Protein AF-A0A8S0XU95-F1 (afdb_monomer)

Radius of gyration: 22.47 Å; Cα contacts (8 Å, |Δi|>4): 455; chains: 1; bounding box: 70×53×58 Å

pLDDT: mean 74.72, std 24.53, range [25.11, 97.56]

Solvent-accessible surface area (backbone atoms only — not comparable to full-atom values): 17889 Å² total; per-residue (Å²): 136,76,52,70,38,73,55,69,89,70,70,73,72,83,81,88,86,72,87,84,59,80,45,77,46,71,63,88,91,45,60,44,82,44,82,65,96,74,92,82,80,85,79,83,66,85,78,89,74,86,80,79,75,79,93,76,73,81,85,72,56,47,78,82,60,43,29,38,38,42,10,55,29,69,21,23,52,50,52,40,50,49,38,38,37,20,63,72,40,73,74,37,93,89,36,52,43,60,33,36,37,27,45,37,22,34,49,12,40,35,42,10,28,66,48,41,49,76,30,20,40,37,48,67,51,67,31,38,56,41,83,91,23,65,43,50,51,50,42,39,51,49,51,53,43,33,28,45,38,92,79,50,61,80,93,63,60,76,60,47,69,75,70,42,50,27,64,91,70,33,53,71,69,57,52,55,47,39,61,75,53,39,62,69,44,51,22,74,90,17,68,55,24,54,30,25,43,66,46,20,48,54,37,42,76,68,51,39,54,64,85,53,96,71,37,47,80,45,56,45,70,51,7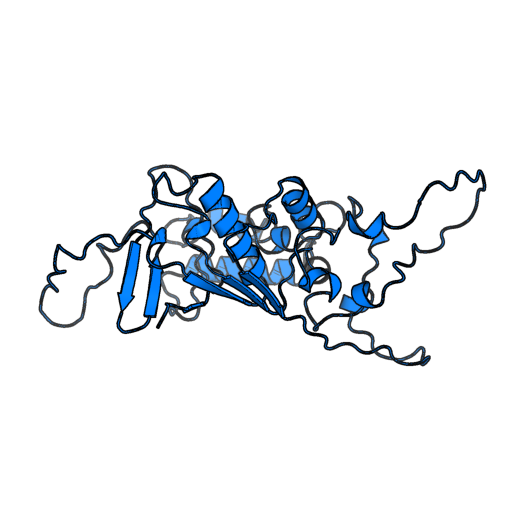2,69,58,76,90,75,84,91,56,98,83,66,87,69,58,74,72,46,68,66,68,66,84,65,34,46,74,67,46,76,79,75,64,79,77,68,89,83,74,89,70,99,66,89,82,78,94,70,76,84,72,73,82,52,67,42,72,42,31,17,48,87,62,32,33,39,58,16,19,63,50,51,53,84,88,128

Organism: Cyclocybe aegerita (NCBI:txid1973307)

Structure (mmCIF, N/CA/C/O backbone):
data_AF-A0A8S0XU95-F1
#
_entry.id   AF-A0A8S0XU95-F1
#
loop_
_atom_site.group_PDB
_atom_site.id
_atom_site.type_symbol
_atom_site.label_atom_id
_atom_site.label_alt_id
_atom_site.label_comp_id
_atom_site.label_asym_id
_atom_site.label_entity_id
_atom_site.label_seq_id
_atom_site.pdbx_PDB_ins_code
_atom_site.Cartn_x
_atom_site.Cartn_y
_atom_site.Cartn_z
_atom_site.occupancy
_atom_site.B_iso_or_equiv
_atom_site.auth_seq_id
_atom_site.auth_comp_id
_atom_site.auth_asym_id
_atom_site.auth_atom_id
_atom_site.pdbx_PDB_model_num
ATOM 1 N N . MET A 1 1 ? -30.086 -10.739 4.038 1.00 45.00 1 MET A N 1
ATOM 2 C CA . MET A 1 1 ? -29.255 -9.800 3.254 1.00 45.00 1 MET A CA 1
ATOM 3 C C . MET A 1 1 ? -28.123 -9.350 4.169 1.00 45.00 1 MET A C 1
ATOM 5 O O . MET A 1 1 ? -28.398 -8.687 5.165 1.00 45.00 1 MET A O 1
ATOM 9 N N . HIS A 1 2 ? -26.903 -9.843 3.946 1.00 45.50 2 HIS A N 1
ATOM 10 C CA . HIS A 1 2 ? -25.747 -9.503 4.785 1.00 45.50 2 HIS A CA 1
ATOM 11 C C . HIS A 1 2 ? -25.185 -8.130 4.391 1.00 45.50 2 HIS A C 1
ATOM 13 O O . HIS A 1 2 ? -25.315 -7.750 3.225 1.00 45.50 2 HIS A O 1
ATOM 19 N N . PRO A 1 3 ? -24.610 -7.358 5.331 1.00 63.97 3 PRO A N 1
ATOM 20 C CA . PRO A 1 3 ? -24.021 -6.067 5.002 1.00 63.97 3 PRO A CA 1
ATOM 21 C C . PRO A 1 3 ? -22.766 -6.271 4.147 1.00 63.97 3 PRO A C 1
ATOM 23 O O . PRO A 1 3 ? -21.911 -7.086 4.491 1.00 63.97 3 PRO A O 1
ATOM 26 N N . ILE A 1 4 ? -22.655 -5.512 3.057 1.00 52.72 4 ILE A N 1
ATOM 27 C CA . ILE A 1 4 ? -21.418 -5.389 2.279 1.00 52.72 4 ILE A CA 1
ATOM 28 C C . ILE A 1 4 ? -20.754 -4.086 2.704 1.00 52.72 4 ILE A C 1
ATOM 30 O O . ILE A 1 4 ? -21.378 -3.024 2.623 1.00 52.72 4 ILE A O 1
ATOM 34 N N . ILE A 1 5 ? -19.504 -4.173 3.151 1.00 66.12 5 ILE A N 1
ATOM 35 C CA . ILE A 1 5 ? -18.692 -3.006 3.484 1.00 66.12 5 ILE A CA 1
ATOM 36 C C . ILE A 1 5 ? -17.664 -2.810 2.375 1.00 66.12 5 ILE A C 1
ATOM 38 O O . ILE A 1 5 ? -16.835 -3.677 2.101 1.00 66.12 5 ILE A O 1
ATOM 42 N N . VAL A 1 6 ? -17.736 -1.645 1.737 1.00 50.84 6 VAL A N 1
ATOM 43 C CA . VAL A 1 6 ? -16.712 -1.166 0.810 1.00 50.84 6 VAL A CA 1
ATOM 44 C C . VAL A 1 6 ? -15.840 -0.206 1.599 1.00 50.84 6 VAL A C 1
ATOM 46 O O . VAL A 1 6 ? -16.309 0.859 2.001 1.00 50.84 6 VAL A O 1
ATOM 49 N N . LEU A 1 7 ? -14.596 -0.600 1.861 1.00 48.41 7 LEU A N 1
ATOM 50 C CA . LEU A 1 7 ? -13.637 0.297 2.493 1.00 48.41 7 LEU A CA 1
ATOM 51 C C . LEU A 1 7 ? -13.007 1.175 1.413 1.00 48.41 7 LEU A C 1
ATOM 53 O O . LEU A 1 7 ? -12.390 0.681 0.470 1.00 48.41 7 LEU A O 1
ATOM 57 N N . GLN A 1 8 ? -13.174 2.485 1.563 1.00 36.66 8 GLN A N 1
ATOM 58 C CA . GLN A 1 8 ? -12.268 3.458 0.968 1.00 36.66 8 GLN A CA 1
ATOM 59 C C . GLN A 1 8 ? -11.128 3.695 1.966 1.00 36.66 8 GLN A C 1
ATOM 61 O O . GLN A 1 8 ? -11.378 3.629 3.172 1.00 36.66 8 GLN A O 1
ATOM 66 N N . PRO A 1 9 ? -9.888 3.926 1.507 1.00 33.34 9 PRO A N 1
ATOM 67 C CA . PRO A 1 9 ? -8.773 4.183 2.407 1.00 33.34 9 PRO A CA 1
ATOM 68 C C . PRO A 1 9 ? -9.076 5.421 3.255 1.00 33.34 9 PRO A C 1
ATOM 70 O O . PRO A 1 9 ? -9.139 6.535 2.745 1.00 33.34 9 PRO A O 1
ATOM 73 N N . ALA A 1 10 ? -9.284 5.204 4.550 1.00 34.00 10 ALA A N 1
ATOM 74 C CA . ALA A 1 10 ? -9.301 6.240 5.566 1.00 34.00 10 ALA A CA 1
ATOM 75 C C . ALA A 1 10 ? -8.130 5.946 6.503 1.00 34.00 10 ALA A C 1
ATOM 77 O O . ALA A 1 10 ? -8.033 4.853 7.062 1.00 34.00 10 ALA A O 1
ATOM 78 N N . TYR A 1 11 ? -7.214 6.902 6.634 1.00 39.69 11 TYR A N 1
ATOM 79 C CA . TYR A 1 11 ? -6.064 6.778 7.521 1.00 39.69 11 TYR A CA 1
ATOM 80 C C . TYR A 1 11 ? -6.528 7.084 8.939 1.00 39.69 11 TYR A C 1
ATOM 82 O O . TYR A 1 11 ? -6.779 8.231 9.300 1.00 39.69 11 TYR A O 1
ATOM 90 N N . THR A 1 12 ? -6.712 6.049 9.749 1.00 30.91 12 THR A N 1
ATOM 91 C CA . THR A 1 12 ? -7.014 6.226 11.169 1.00 30.91 12 THR A CA 1
ATOM 92 C C . THR A 1 12 ? -6.341 5.131 11.979 1.00 30.91 12 THR A C 1
ATOM 94 O O . THR A 1 12 ? -6.821 4.004 12.035 1.00 30.91 12 THR A O 1
ATOM 97 N N . ILE A 1 13 ? -5.252 5.485 12.663 1.00 33.25 13 ILE A N 1
ATOM 98 C CA . ILE A 1 13 ? -4.836 4.820 13.900 1.00 33.25 13 ILE A CA 1
ATOM 99 C C . ILE A 1 13 ? -4.568 5.928 14.932 1.00 33.25 13 ILE A C 1
ATOM 101 O O . ILE A 1 13 ? -3.812 6.859 14.651 1.00 33.25 13 ILE A O 1
ATOM 105 N N . PRO A 1 14 ? -5.206 5.897 16.115 1.00 34.50 14 PRO A N 1
ATOM 106 C CA . PRO A 1 14 ? -5.015 6.926 17.125 1.00 34.50 14 PRO A CA 1
ATOM 107 C C . PRO A 1 14 ? -3.712 6.708 17.902 1.00 34.50 14 PRO A C 1
ATOM 109 O O . PRO A 1 14 ? -3.473 5.635 18.457 1.00 34.50 14 PRO A O 1
ATOM 112 N N . ARG A 1 15 ? -2.909 7.771 18.051 1.00 29.36 15 ARG A N 1
ATOM 113 C CA . ARG A 1 15 ? -1.932 7.848 19.146 1.00 29.36 15 ARG A CA 1
ATOM 114 C C . ARG A 1 15 ? -2.674 7.901 20.485 1.00 29.36 15 ARG A C 1
ATOM 116 O O . ARG A 1 15 ? -3.605 8.682 20.682 1.00 29.36 15 ARG A O 1
ATOM 123 N N . VAL A 1 16 ? -2.229 7.037 21.392 1.00 38.19 16 VAL A N 1
ATOM 124 C CA . VAL A 1 16 ? -2.724 6.804 22.752 1.00 38.19 16 VAL A CA 1
ATOM 125 C C . VAL A 1 16 ? -2.918 8.107 23.526 1.00 38.19 16 VAL A C 1
ATOM 127 O O . VAL A 1 16 ? -1.939 8.745 23.894 1.00 38.19 16 VAL A O 1
ATOM 130 N N . ILE A 1 17 ? -4.176 8.433 23.850 1.00 32.72 17 ILE A N 1
ATOM 131 C CA . ILE A 1 17 ? -4.523 9.073 25.134 1.00 32.72 17 ILE A CA 1
ATOM 132 C C . ILE A 1 17 ? -5.751 8.388 25.780 1.00 32.72 17 ILE A C 1
ATOM 134 O O . ILE A 1 17 ? -5.810 8.329 26.998 1.00 32.72 17 ILE A O 1
ATOM 138 N N . HIS A 1 18 ? -6.678 7.769 25.025 1.00 31.11 18 HIS A N 1
ATOM 139 C CA . HIS A 1 18 ? -7.777 6.918 25.543 1.00 31.11 18 HIS A CA 1
ATOM 140 C C . HIS A 1 18 ? -8.251 5.915 24.464 1.00 31.11 18 HIS A C 1
ATOM 142 O O . HIS A 1 18 ? -8.053 6.214 23.284 1.00 31.11 18 HIS A O 1
ATOM 148 N N . PRO A 1 19 ? -8.867 4.760 24.812 1.00 28.59 19 PRO A N 1
ATOM 149 C CA . PRO A 1 19 ? -9.289 3.761 23.823 1.00 28.59 19 PRO A CA 1
ATOM 150 C C . PRO A 1 19 ? -10.335 4.335 22.843 1.00 28.59 19 PRO A C 1
ATOM 152 O O . PRO A 1 19 ? -11.289 4.977 23.296 1.00 2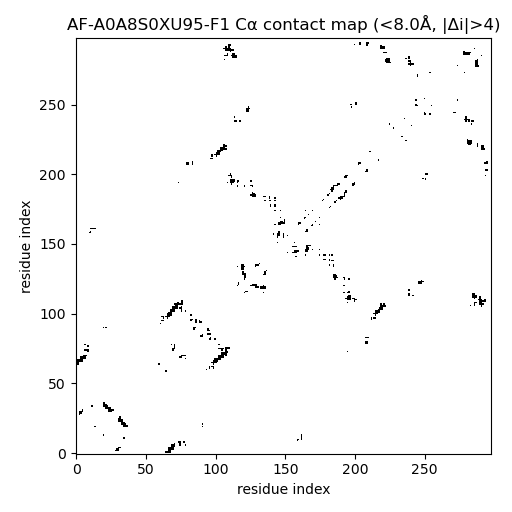8.59 19 PRO A O 1
ATOM 155 N N . PRO A 1 20 ? -10.185 4.135 21.517 1.00 37.62 20 PRO A N 1
ATOM 156 C CA . PRO A 1 20 ? -11.204 4.525 20.548 1.00 37.62 20 PRO A CA 1
ATOM 157 C C . PRO A 1 20 ? -12.442 3.627 20.680 1.00 37.62 20 PRO A C 1
ATOM 159 O O . PRO A 1 20 ? -12.336 2.414 20.842 1.00 37.62 20 PRO A O 1
ATOM 162 N N . PHE A 1 21 ? -13.634 4.220 20.591 1.00 35.56 21 PHE A N 1
ATOM 163 C CA . PHE A 1 21 ? -14.886 3.470 20.513 1.00 35.56 21 PHE A CA 1
ATOM 164 C C . PHE A 1 21 ? -15.216 3.191 19.047 1.00 35.56 21 PHE A C 1
ATOM 166 O O . PHE A 1 21 ? -15.484 4.120 18.288 1.00 35.56 21 PHE A O 1
ATOM 173 N N . VAL A 1 22 ? -15.260 1.918 18.658 1.00 35.44 22 VAL A N 1
ATOM 174 C CA . VAL A 1 22 ? -15.826 1.513 17.367 1.00 35.44 22 VAL A CA 1
ATOM 175 C C . VAL A 1 22 ? -17.347 1.630 17.467 1.00 35.44 22 VAL A C 1
ATOM 177 O O . VAL A 1 22 ? -17.980 0.942 18.272 1.00 35.44 22 VAL A O 1
ATOM 180 N N . ARG A 1 23 ? -17.958 2.518 16.674 1.00 36.00 23 ARG A N 1
ATOM 181 C CA . ARG A 1 23 ? -19.422 2.595 16.555 1.00 36.00 23 ARG A CA 1
ATOM 182 C C . ARG A 1 23 ? -19.846 2.135 15.170 1.00 36.00 23 ARG A C 1
ATOM 184 O O . ARG A 1 23 ? -19.509 2.744 14.158 1.00 36.00 23 ARG A O 1
ATOM 191 N N . VAL A 1 24 ? -20.634 1.067 15.150 1.00 35.50 24 VAL A N 1
ATOM 192 C CA . VAL A 1 24 ? -21.323 0.583 13.955 1.00 35.50 24 VAL A CA 1
ATOM 193 C C . VAL A 1 24 ? -22.656 1.319 13.865 1.00 35.50 24 VAL A C 1
ATOM 195 O O . VAL A 1 24 ? -23.510 1.155 14.738 1.00 35.50 24 VAL A O 1
ATOM 198 N N . ALA A 1 25 ? -22.841 2.146 12.836 1.00 32.28 25 ALA A N 1
ATOM 199 C CA . ALA A 1 25 ? -24.128 2.783 12.576 1.00 32.28 25 ALA A CA 1
ATOM 200 C C . ALA A 1 25 ? -24.761 2.189 11.320 1.00 32.28 25 ALA A C 1
ATOM 202 O O . ALA A 1 25 ? -24.118 2.034 10.281 1.00 32.28 25 ALA A O 1
ATOM 203 N N . THR A 1 26 ? -26.049 1.877 11.409 1.00 31.02 26 THR A N 1
ATOM 204 C CA . THR A 1 26 ? -26.836 1.419 10.266 1.00 31.02 26 THR A CA 1
ATOM 205 C C . THR A 1 26 ? -27.791 2.531 9.858 1.00 31.02 26 THR A C 1
ATOM 207 O O . THR A 1 26 ? -28.657 2.919 10.644 1.00 31.02 26 THR A O 1
ATOM 210 N N . VAL A 1 27 ? -27.649 3.036 8.631 1.00 30.62 27 VAL A N 1
ATOM 211 C CA . VAL A 1 27 ? -28.586 3.995 8.029 1.00 30.62 27 VAL A CA 1
ATOM 212 C C . VAL A 1 27 ? -29.219 3.316 6.817 1.00 30.62 27 VAL A C 1
ATOM 214 O O . VAL A 1 27 ? -28.560 3.058 5.809 1.00 30.62 27 VAL A O 1
ATOM 217 N N . GLY A 1 28 ? -30.499 2.957 6.931 1.00 49.41 28 GLY A N 1
ATOM 218 C CA . GLY A 1 28 ? -31.181 2.140 5.923 1.00 49.41 28 GLY A CA 1
ATOM 219 C C . GLY A 1 28 ? -30.577 0.733 5.813 1.00 49.41 28 GLY A C 1
ATOM 220 O O . GLY A 1 28 ? -30.430 0.045 6.818 1.00 49.41 28 GLY A O 1
ATOM 221 N N . ALA A 1 29 ? -30.230 0.305 4.594 1.00 29.11 29 ALA A N 1
ATOM 222 C CA . ALA A 1 29 ? -29.604 -0.995 4.312 1.00 29.11 29 ALA A CA 1
ATOM 223 C C . ALA A 1 29 ? -28.059 -0.971 4.343 1.00 29.11 29 ALA A C 1
ATOM 225 O O . ALA A 1 29 ? -27.423 -1.951 3.959 1.00 29.11 29 ALA A O 1
ATOM 226 N N . ARG A 1 30 ? -27.444 0.146 4.752 1.00 27.92 30 ARG A N 1
ATOM 227 C CA . ARG A 1 30 ? -25.987 0.331 4.744 1.00 27.92 30 ARG A CA 1
ATOM 228 C C . ARG A 1 30 ? -25.444 0.358 6.168 1.00 27.92 30 ARG A C 1
ATOM 230 O O . ARG A 1 30 ? -25.987 1.055 7.027 1.00 27.92 30 ARG A O 1
ATOM 237 N N . THR A 1 31 ? -24.373 -0.396 6.393 1.00 34.56 31 THR A N 1
ATOM 238 C CA . THR A 1 31 ? -23.637 -0.442 7.659 1.00 34.56 31 THR A CA 1
ATOM 239 C C . THR A 1 31 ? -22.337 0.326 7.494 1.00 34.56 31 THR A C 1
ATOM 241 O O . THR A 1 31 ? -21.550 0.024 6.602 1.00 34.56 31 THR A O 1
ATOM 244 N N . TYR A 1 32 ? -22.128 1.310 8.359 1.00 36.22 32 TYR A N 1
ATOM 245 C CA . TYR A 1 32 ? -20.937 2.144 8.405 1.00 36.22 32 TYR A CA 1
ATOM 246 C C . TYR A 1 32 ? -20.178 1.835 9.695 1.00 36.22 32 TYR A C 1
ATOM 248 O O . TYR A 1 32 ? -20.777 1.798 10.774 1.00 36.22 32 TYR A O 1
ATOM 256 N N . ILE A 1 33 ? -18.872 1.605 9.583 1.00 37.53 33 ILE A N 1
ATOM 257 C CA . ILE A 1 33 ? -17.970 1.490 10.730 1.00 37.53 33 ILE A CA 1
ATOM 258 C C . ILE A 1 33 ? -17.294 2.850 10.887 1.00 37.53 33 ILE A C 1
ATOM 260 O O . ILE A 1 33 ? -16.568 3.280 9.996 1.00 37.53 33 ILE A O 1
ATOM 264 N N . PHE A 1 34 ? -17.561 3.532 11.999 1.00 33.88 34 PHE A N 1
ATOM 265 C CA . PHE A 1 34 ? -16.905 4.791 12.341 1.00 33.88 34 PHE A CA 1
ATOM 266 C C . PHE A 1 34 ? -15.847 4.540 13.413 1.00 33.88 34 PHE A C 1
ATOM 268 O O . PHE A 1 34 ? -16.137 3.931 14.447 1.00 33.88 34 PHE A O 1
ATOM 275 N N . CYS A 1 35 ? -14.639 5.047 13.170 1.00 31.16 35 CYS A N 1
ATOM 276 C CA . CYS A 1 35 ? -13.538 5.051 14.126 1.00 31.16 35 CYS A CA 1
ATOM 277 C C . CYS A 1 35 ? -13.091 6.503 14.359 1.00 31.16 35 CYS A C 1
ATOM 279 O O . CYS A 1 35 ? -12.076 6.938 13.831 1.00 31.16 35 CYS A O 1
ATOM 281 N N . THR A 1 36 ? -13.881 7.298 15.090 1.00 33.56 36 THR A N 1
ATOM 282 C CA . THR A 1 36 ? -13.499 8.671 15.474 1.00 33.56 36 THR A CA 1
ATOM 283 C C . THR A 1 36 ? -13.975 9.025 16.884 1.00 33.56 36 THR A C 1
ATOM 285 O O . THR A 1 36 ? -14.886 8.410 17.442 1.00 33.56 36 THR A O 1
ATOM 288 N N . ARG A 1 37 ? -13.299 10.014 17.484 1.00 30.80 37 ARG A N 1
ATOM 289 C CA . ARG A 1 37 ? -13.415 10.421 18.894 1.00 30.80 37 ARG A CA 1
ATOM 290 C C . ARG A 1 37 ? -14.600 11.356 19.190 1.00 30.80 37 ARG A C 1
ATOM 292 O O . ARG A 1 37 ? -14.875 11.589 20.360 1.00 30.80 37 ARG A O 1
ATOM 299 N N . GLU A 1 38 ? -15.324 11.856 18.187 1.00 32.66 38 GLU A N 1
ATOM 300 C CA . GLU A 1 38 ? -16.433 12.802 18.384 1.00 32.66 38 GLU A CA 1
ATOM 301 C C . GLU A 1 38 ? -17.591 12.554 17.401 1.00 32.66 38 GLU A C 1
ATOM 303 O O . GLU A 1 38 ? -17.507 12.863 16.218 1.00 32.66 38 GLU A O 1
ATOM 308 N N . ILE A 1 39 ? -18.717 12.047 17.913 1.00 35.00 39 ILE A N 1
ATOM 309 C CA . ILE A 1 39 ? -20.050 12.231 17.307 1.00 35.00 39 ILE A CA 1
ATOM 310 C C . ILE A 1 39 ? -20.962 12.856 18.372 1.00 35.00 39 ILE A C 1
ATOM 312 O O . ILE A 1 39 ? -22.059 12.371 18.623 1.00 35.00 39 ILE A O 1
ATOM 316 N N . ASP A 1 40 ? -20.481 13.901 19.049 1.00 28.41 40 ASP A N 1
ATOM 317 C CA . ASP A 1 40 ? -21.319 14.706 19.950 1.00 28.41 40 ASP A CA 1
ATOM 318 C C . ASP A 1 40 ? -21.383 16.194 19.538 1.00 28.41 40 ASP A C 1
ATOM 320 O O . ASP A 1 40 ? -22.220 16.927 20.055 1.00 28.41 40 ASP A O 1
ATOM 324 N N . SER A 1 41 ? -20.597 16.656 18.552 1.00 29.53 41 SER A N 1
ATOM 325 C CA . SER A 1 41 ? -20.478 18.093 18.224 1.00 29.53 41 SER A CA 1
ATOM 326 C C . SER A 1 41 ? -20.849 18.506 16.787 1.00 29.53 41 SER A C 1
ATOM 328 O O . SER A 1 41 ? -20.997 19.700 16.535 1.00 29.53 41 SER A O 1
ATOM 330 N N . ALA A 1 42 ? -21.089 17.583 15.846 1.00 25.92 42 ALA A N 1
ATOM 331 C CA . ALA A 1 42 ? -21.296 17.938 14.431 1.00 25.92 42 ALA A CA 1
ATOM 332 C C . ALA A 1 42 ? -22.597 17.394 13.810 1.00 25.92 42 ALA A C 1
ATOM 334 O O . ALA A 1 42 ? -22.586 16.827 12.724 1.00 25.92 42 ALA A O 1
ATOM 335 N N . ILE A 1 43 ? -23.745 17.603 14.464 1.00 28.06 43 ILE A N 1
ATOM 336 C CA . ILE A 1 43 ? -25.043 17.680 13.767 1.00 28.06 43 ILE A CA 1
ATOM 337 C C . ILE A 1 43 ? -25.830 18.856 14.356 1.00 28.06 43 ILE A C 1
ATOM 339 O O . ILE A 1 43 ? -26.789 18.686 15.106 1.00 28.06 43 ILE A O 1
ATOM 343 N N . VAL A 1 44 ? -25.436 20.082 14.004 1.00 25.11 44 VAL A N 1
ATOM 344 C CA . VAL A 1 44 ? -26.378 21.208 14.029 1.00 25.11 44 VAL A CA 1
ATOM 345 C C . VAL A 1 44 ? -27.131 21.164 12.706 1.00 25.11 44 VAL A C 1
ATOM 347 O O . VAL A 1 44 ? -26.744 21.777 11.714 1.00 25.11 44 VAL A O 1
ATOM 350 N N . SER A 1 45 ? -28.203 20.371 12.689 1.00 29.67 45 SER A N 1
ATOM 351 C CA . SER A 1 45 ? -29.217 20.447 11.643 1.00 29.67 45 SER A CA 1
ATOM 352 C C . SER A 1 45 ? -29.839 21.836 11.690 1.00 29.67 45 SER A C 1
ATOM 354 O O . SER A 1 45 ? -30.360 22.273 12.721 1.00 29.67 45 SER A O 1
ATOM 356 N N . THR A 1 46 ? -29.829 22.516 10.551 1.00 33.00 46 THR A N 1
ATOM 357 C CA . THR A 1 46 ? -30.752 23.611 10.290 1.00 33.00 46 THR A CA 1
ATOM 358 C C . THR A 1 46 ? -32.173 23.101 10.565 1.00 33.00 46 THR A C 1
ATOM 360 O O . THR A 1 46 ? -32.596 22.077 10.036 1.00 33.00 46 THR A O 1
ATOM 363 N N . LYS A 1 47 ? -32.889 23.818 11.441 1.00 32.62 47 LYS A N 1
ATOM 364 C CA . LYS A 1 47 ? -34.287 23.594 11.860 1.00 32.62 47 LYS A CA 1
ATOM 365 C C . LYS A 1 47 ? -34.541 22.408 12.816 1.00 32.62 47 LYS A C 1
ATOM 367 O O . LYS A 1 47 ? -34.870 21.304 12.414 1.00 32.62 47 LYS A O 1
ATOM 372 N N . GLY A 1 48 ? -34.506 22.727 14.113 1.00 42.03 48 GLY A N 1
ATOM 373 C CA . GLY A 1 48 ? -35.582 22.433 15.074 1.00 42.03 48 GLY A CA 1
ATOM 374 C C . GLY A 1 48 ? -36.083 20.993 15.229 1.00 42.03 48 GLY A C 1
ATOM 375 O O . GLY A 1 48 ? -37.189 20.700 14.796 1.00 42.03 48 GLY A O 1
ATOM 376 N N . ALA A 1 49 ? -35.325 20.154 15.940 1.00 29.14 49 ALA A N 1
ATOM 377 C CA . ALA A 1 49 ? -35.769 19.266 17.031 1.00 29.14 49 ALA A CA 1
ATOM 378 C C . ALA A 1 49 ? -34.597 18.342 17.433 1.00 29.14 49 ALA A C 1
ATOM 380 O O . ALA A 1 49 ? -33.931 17.803 16.549 1.00 29.14 49 ALA A O 1
ATOM 381 N N . PRO A 1 50 ? -34.320 18.116 18.731 1.00 28.53 50 PRO A N 1
ATOM 382 C CA . PRO A 1 50 ? -33.324 17.132 19.142 1.00 28.53 50 PRO A CA 1
ATOM 383 C C . PRO A 1 50 ? -33.787 15.726 18.739 1.00 28.53 50 PRO A C 1
ATOM 385 O O . PRO A 1 50 ? -34.800 15.224 19.233 1.00 28.53 50 PRO A O 1
ATOM 388 N N . ILE A 1 51 ? -33.037 15.081 17.843 1.00 31.95 51 ILE A N 1
ATOM 389 C CA . ILE A 1 51 ? -33.236 13.674 17.488 1.00 31.95 51 ILE A CA 1
ATOM 390 C C . ILE A 1 51 ? -32.887 12.843 18.727 1.00 31.95 51 ILE A C 1
ATOM 392 O O . ILE A 1 51 ? -31.721 12.660 19.074 1.00 31.95 51 ILE A O 1
ATOM 396 N N . LYS A 1 52 ? -33.911 12.350 19.429 1.00 27.06 52 LYS A N 1
ATOM 397 C CA . LYS A 1 52 ? -33.736 11.357 20.492 1.00 27.06 52 LYS A CA 1
ATOM 398 C C . LYS A 1 52 ? -33.297 10.043 19.850 1.00 27.06 52 LYS A C 1
ATOM 400 O O . LYS A 1 52 ? -34.108 9.351 19.240 1.00 27.06 52 LYS A O 1
ATOM 405 N N . PHE A 1 53 ? -32.027 9.684 20.014 1.00 29.55 53 PHE A N 1
ATOM 406 C CA . PHE A 1 53 ? -31.559 8.339 19.699 1.00 29.55 53 PHE A CA 1
ATOM 407 C C . PHE A 1 53 ? -32.230 7.335 20.651 1.00 29.55 53 PHE A C 1
ATOM 409 O O . PHE A 1 53 ? -32.109 7.490 21.873 1.00 29.55 53 PHE A O 1
ATOM 416 N N . PRO A 1 54 ? -32.942 6.311 20.146 1.00 29.80 54 PRO A N 1
ATOM 417 C CA . PRO A 1 54 ? -33.487 5.269 20.999 1.00 29.80 54 PRO A CA 1
ATOM 418 C C . PRO A 1 54 ? -32.332 4.507 21.660 1.00 29.80 54 PRO A C 1
ATOM 420 O O . PRO A 1 54 ? -31.580 3.780 21.011 1.00 29.80 54 PRO A O 1
ATOM 423 N N . ARG A 1 55 ? -32.197 4.676 22.980 1.00 37.84 55 ARG A N 1
ATOM 424 C CA . ARG A 1 55 ? -31.364 3.834 23.845 1.00 37.84 55 ARG A CA 1
ATOM 425 C C . ARG A 1 55 ? -32.013 2.453 23.965 1.00 37.84 55 ARG A C 1
ATOM 427 O O . ARG A 1 55 ? -32.716 2.189 24.930 1.00 37.84 55 ARG A O 1
ATOM 434 N N . SER A 1 56 ? -31.847 1.614 22.948 1.00 40.38 56 SER A N 1
ATOM 435 C CA . SER A 1 56 ? -31.856 0.142 23.025 1.00 40.38 56 SER A CA 1
ATOM 436 C C . SER A 1 56 ? -32.006 -0.441 21.621 1.00 40.38 56 SER A C 1
ATOM 438 O O . SER A 1 56 ? -33.097 -0.676 21.111 1.00 40.38 56 SER A O 1
ATOM 440 N N . ARG A 1 57 ? -30.878 -0.727 20.978 1.00 42.28 57 ARG A N 1
ATOM 441 C CA . ARG A 1 57 ? -30.801 -1.901 20.112 1.00 42.28 57 ARG A CA 1
ATOM 442 C C . ARG A 1 57 ? -29.726 -2.787 20.707 1.00 42.28 57 ARG A C 1
ATOM 444 O O . ARG A 1 57 ? -28.641 -2.303 21.022 1.00 42.28 57 ARG A O 1
ATOM 451 N N . SER A 1 58 ? -30.102 -4.032 20.962 1.00 40.12 58 SER A N 1
ATOM 452 C CA . SER A 1 58 ? -29.224 -5.098 21.425 1.00 40.12 58 SER A CA 1
ATOM 453 C C . SER A 1 58 ? -27.912 -5.071 20.642 1.00 40.12 58 SER A C 1
ATOM 455 O O . SER A 1 58 ? -27.920 -4.962 19.414 1.00 40.12 58 SER A O 1
ATOM 457 N N . ARG A 1 59 ? -26.781 -5.135 21.355 1.00 44.56 59 ARG A N 1
ATOM 458 C CA . ARG A 1 59 ? -25.493 -5.466 20.743 1.00 44.56 59 ARG A CA 1
ATOM 459 C C . ARG A 1 59 ? -25.622 -6.898 20.236 1.00 44.56 59 ARG A C 1
ATOM 461 O O . ARG A 1 59 ? -25.547 -7.828 21.025 1.00 44.56 59 ARG A O 1
ATOM 468 N N . VAL A 1 60 ? -25.919 -7.049 18.955 1.00 50.19 60 VAL A N 1
ATOM 469 C CA . VAL A 1 60 ? -25.749 -8.321 18.251 1.00 50.19 60 VAL A CA 1
ATOM 470 C C . VAL A 1 60 ? -24.239 -8.514 18.157 1.00 50.19 60 VAL A C 1
ATOM 472 O O . VAL A 1 60 ? -23.562 -7.596 17.676 1.00 50.19 60 VAL A O 1
ATOM 475 N N . SER A 1 61 ? -23.702 -9.610 18.703 1.00 53.31 61 SER A N 1
ATOM 476 C CA . SER A 1 61 ? -22.259 -9.855 18.613 1.00 53.31 61 SER A CA 1
ATOM 477 C C . SER A 1 61 ? -21.906 -10.029 17.138 1.00 53.31 61 SER A C 1
ATOM 479 O O . SER A 1 61 ? -22.713 -10.496 16.332 1.00 53.31 61 SER A O 1
ATOM 481 N N . ALA A 1 62 ? -20.730 -9.572 16.730 1.00 57.22 62 ALA A N 1
ATOM 482 C CA . ALA A 1 62 ? -20.363 -9.623 15.322 1.00 57.22 62 ALA A CA 1
ATOM 483 C C . ALA A 1 62 ? -20.131 -11.061 14.812 1.00 57.22 62 ALA A C 1
ATOM 485 O O . ALA A 1 62 ? -20.239 -11.295 13.610 1.00 57.22 62 ALA A O 1
ATOM 486 N N . GLU A 1 63 ? -19.966 -12.022 15.725 1.00 59.69 63 GLU A N 1
ATOM 487 C CA . GLU A 1 63 ? -20.033 -13.469 15.473 1.00 59.69 63 GLU A CA 1
ATOM 488 C C . GLU A 1 63 ? -21.405 -13.899 14.912 1.00 59.69 63 GLU A C 1
ATOM 490 O O . GLU A 1 63 ? -21.490 -14.783 14.064 1.00 59.69 63 GLU A O 1
ATOM 495 N N . GLU A 1 64 ? -22.501 -13.246 15.319 1.00 70.00 64 GLU A N 1
ATOM 496 C CA . GLU A 1 64 ? -23.856 -13.577 14.852 1.00 70.00 64 GLU A CA 1
ATOM 497 C C . GLU A 1 64 ? -24.149 -13.023 13.444 1.00 70.00 64 GLU A C 1
ATOM 499 O O . GLU A 1 64 ? -25.125 -13.423 12.798 1.00 70.00 64 GLU A O 1
ATOM 504 N N . ARG A 1 65 ? -23.347 -12.063 12.955 1.00 80.31 65 ARG A N 1
ATOM 505 C CA . ARG A 1 65 ? -23.549 -11.384 11.661 1.00 80.31 65 ARG A CA 1
ATOM 506 C C . ARG A 1 65 ? -22.216 -10.991 11.015 1.00 80.31 65 ARG A C 1
ATOM 508 O O . ARG A 1 65 ? -21.955 -9.790 10.872 1.00 80.31 65 ARG A O 1
ATOM 515 N N . PRO A 1 66 ? -21.411 -11.968 10.576 1.00 87.62 66 PRO A N 1
ATOM 516 C CA . PRO A 1 66 ? -20.113 -11.677 9.998 1.00 87.62 66 PRO A CA 1
ATOM 517 C C . PRO A 1 66 ? -20.269 -10.931 8.659 1.00 87.62 66 PRO A C 1
ATOM 519 O O . PRO A 1 66 ? -21.317 -10.969 7.999 1.00 87.62 66 PRO A O 1
ATOM 522 N N . LEU A 1 67 ? -19.238 -10.171 8.297 1.00 93.06 67 LEU A N 1
ATOM 523 C CA . LEU A 1 67 ? -19.287 -9.128 7.274 1.00 93.06 67 LEU A CA 1
ATOM 524 C C . LEU A 1 67 ? -18.494 -9.512 6.026 1.00 93.06 67 LEU A C 1
ATOM 526 O O . LEU A 1 67 ? -17.424 -10.115 6.102 1.00 93.06 67 LEU A O 1
ATOM 530 N N . HIS A 1 68 ? -18.993 -9.092 4.865 1.00 94.38 68 HIS A N 1
ATOM 531 C CA . HIS A 1 68 ? -18.263 -9.203 3.608 1.00 94.38 68 HIS A CA 1
ATOM 532 C C . HIS A 1 68 ? -17.546 -7.889 3.307 1.00 94.38 68 HIS A C 1
ATOM 534 O O . HIS A 1 68 ? -18.181 -6.832 3.238 1.00 94.38 68 HIS A O 1
ATOM 540 N N . PHE A 1 69 ? -16.240 -7.970 3.074 1.00 97.38 69 PHE A N 1
ATOM 541 C CA . PHE A 1 69 ? -15.410 -6.838 2.697 1.00 97.38 69 PHE A CA 1
ATOM 542 C C . PHE A 1 69 ? -14.991 -6.930 1.232 1.00 97.38 69 PHE A C 1
ATOM 544 O O . PHE A 1 69 ? -14.651 -8.005 0.726 1.00 97.38 69 PHE A O 1
ATOM 551 N N . ILE A 1 70 ? -15.016 -5.780 0.557 1.00 97.56 70 ILE A N 1
ATOM 552 C CA . ILE A 1 70 ? -14.476 -5.608 -0.792 1.00 97.56 70 ILE A CA 1
ATOM 553 C C . ILE A 1 70 ? -13.460 -4.468 -0.750 1.00 97.56 70 ILE A C 1
ATOM 555 O O . ILE A 1 70 ? -13.811 -3.338 -0.406 1.00 97.56 70 ILE A O 1
ATOM 559 N N . GLY A 1 71 ? -12.208 -4.777 -1.085 1.00 96.62 71 GLY A N 1
ATOM 560 C CA . GLY A 1 71 ? -11.097 -3.832 -1.089 1.00 96.62 71 GLY A CA 1
ATOM 561 C C . GLY A 1 71 ? -10.513 -3.693 -2.482 1.00 96.62 71 GLY A C 1
ATOM 562 O O . GLY A 1 71 ? -9.975 -4.651 -3.027 1.00 96.62 71 GLY A O 1
ATOM 563 N N . HIS A 1 72 ? -10.603 -2.500 -3.059 1.00 96.62 72 HIS A N 1
ATOM 564 C CA . HIS A 1 72 ? -9.927 -2.183 -4.313 1.00 96.62 72 HIS A CA 1
ATOM 565 C C . HIS A 1 72 ? -8.559 -1.558 -4.028 1.00 96.62 72 HIS A C 1
ATOM 567 O O . HIS A 1 72 ? -8.459 -0.668 -3.178 1.00 96.62 72 HIS A O 1
ATOM 573 N N . SER A 1 73 ? -7.526 -1.974 -4.763 1.00 96.25 73 SER A N 1
ATOM 574 C CA . SER A 1 73 ? -6.162 -1.465 -4.612 1.00 96.25 73 SER A CA 1
ATOM 575 C C . SER A 1 73 ? -5.701 -1.556 -3.148 1.00 96.25 73 SER A C 1
ATOM 577 O O . SER A 1 73 ? -5.826 -2.619 -2.537 1.00 96.25 73 SER A O 1
ATOM 579 N N . ILE A 1 74 ? -5.223 -0.457 -2.559 1.00 95.94 74 ILE A N 1
ATOM 580 C CA . ILE A 1 74 ? -4.786 -0.382 -1.156 1.00 95.94 74 ILE A CA 1
ATOM 581 C C . ILE A 1 74 ? -5.851 -0.852 -0.150 1.00 95.94 74 ILE A C 1
ATOM 583 O O . ILE A 1 74 ? -5.504 -1.339 0.922 1.00 95.94 74 ILE A O 1
ATOM 587 N N . GLY A 1 75 ? -7.140 -0.803 -0.509 1.00 96.38 75 GLY A N 1
ATOM 588 C CA . GLY A 1 75 ? -8.216 -1.317 0.338 1.00 96.38 75 GLY A CA 1
ATOM 589 C C . GLY A 1 75 ? -8.105 -2.819 0.621 1.00 96.38 75 GLY A C 1
ATOM 590 O O . GLY A 1 75 ? -8.559 -3.263 1.670 1.00 96.38 75 GLY A O 1
ATOM 591 N N . GLY A 1 76 ? -7.486 -3.603 -0.272 1.00 96.25 76 GLY A N 1
ATOM 592 C CA . GLY A 1 76 ? -7.216 -5.027 -0.042 1.00 96.25 76 GLY A CA 1
ATOM 593 C C . GLY A 1 76 ? -6.288 -5.248 1.160 1.00 96.25 76 GLY A C 1
ATOM 594 O O . GLY A 1 76 ? -6.738 -5.820 2.156 1.00 96.25 76 GLY A O 1
ATOM 595 N N . PRO A 1 77 ? -5.035 -4.750 1.121 1.00 96.38 77 PRO A N 1
ATOM 596 C CA . PRO A 1 77 ? -4.126 -4.777 2.266 1.00 96.38 77 PRO A CA 1
ATOM 597 C C . PRO A 1 77 ? -4.729 -4.168 3.537 1.00 96.38 77 PRO A C 1
ATOM 599 O O . PRO A 1 77 ? -4.547 -4.722 4.614 1.00 96.38 77 PRO A O 1
ATOM 602 N N . THR A 1 78 ? -5.525 -3.096 3.434 1.00 96.69 78 THR A N 1
ATOM 603 C CA . THR A 1 78 ? -6.208 -2.510 4.601 1.00 96.69 78 THR A CA 1
ATOM 604 C C . THR A 1 78 ? -7.149 -3.498 5.299 1.00 96.69 78 THR A C 1
ATOM 606 O O . THR A 1 78 ? -7.178 -3.545 6.528 1.00 96.69 78 THR A O 1
ATOM 609 N N . ILE A 1 79 ? -7.912 -4.307 4.554 1.00 97.12 79 ILE A N 1
ATOM 610 C CA . ILE A 1 79 ? -8.801 -5.321 5.150 1.00 97.12 79 ILE A CA 1
ATOM 611 C C . ILE A 1 79 ? -7.985 -6.422 5.835 1.00 97.12 79 ILE A C 1
ATOM 613 O O . ILE A 1 79 ? -8.344 -6.856 6.928 1.00 97.12 79 ILE A O 1
ATOM 617 N N . ILE A 1 80 ? -6.879 -6.848 5.219 1.00 96.56 80 ILE A N 1
ATOM 618 C CA . ILE A 1 80 ? -5.963 -7.832 5.812 1.00 96.56 80 ILE A CA 1
ATOM 619 C C . ILE A 1 80 ? -5.381 -7.295 7.124 1.00 96.56 80 ILE A C 1
ATOM 621 O O . ILE A 1 80 ? -5.463 -7.972 8.150 1.00 96.56 80 ILE A O 1
ATOM 625 N N . LYS A 1 81 ? -4.912 -6.039 7.133 1.00 96.44 81 LYS A N 1
ATOM 626 C CA . LYS A 1 81 ? -4.433 -5.373 8.350 1.00 96.44 81 LYS A CA 1
ATOM 627 C C . LYS A 1 81 ? -5.511 -5.309 9.423 1.00 96.44 81 LYS A C 1
ATOM 629 O O . LYS A 1 81 ? -5.233 -5.600 10.581 1.00 96.44 81 LYS A O 1
ATOM 634 N N . LEU A 1 82 ? -6.742 -4.949 9.055 1.00 96.12 82 LEU A N 1
ATOM 635 C CA . LEU A 1 82 ? -7.873 -4.917 9.982 1.00 96.12 82 LEU A CA 1
ATOM 636 C C . LEU A 1 82 ? -8.097 -6.288 10.629 1.00 96.12 82 LEU A C 1
ATOM 638 O O . LEU A 1 82 ? -8.235 -6.363 11.847 1.00 96.12 82 LEU A O 1
ATOM 642 N N . GLN A 1 83 ? -8.102 -7.363 9.838 1.00 95.69 83 GLN A N 1
ATOM 643 C CA . GLN A 1 83 ? -8.284 -8.717 10.358 1.00 95.69 83 GLN A CA 1
ATOM 644 C C . GLN A 1 83 ? -7.149 -9.133 11.296 1.00 95.69 83 GLN A C 1
ATOM 646 O O . GLN A 1 83 ? -7.394 -9.708 12.355 1.00 95.69 83 GLN A O 1
ATOM 651 N N . HIS A 1 84 ? -5.910 -8.798 10.938 1.00 95.75 84 HIS A N 1
ATOM 652 C CA . HIS A 1 84 ? -4.757 -9.009 11.800 1.00 95.75 84 HIS A CA 1
ATOM 653 C C . HIS A 1 84 ? -4.888 -8.234 13.122 1.00 95.75 84 HIS A C 1
ATOM 655 O O . HIS A 1 84 ? -4.740 -8.820 14.187 1.00 95.75 84 HIS A O 1
ATOM 661 N N . LEU A 1 85 ? -5.265 -6.952 13.087 1.00 95.75 85 LEU A N 1
ATOM 662 C CA . LEU A 1 85 ? -5.468 -6.138 14.292 1.00 95.75 85 LEU A CA 1
ATOM 663 C C . LEU A 1 85 ? -6.616 -6.644 15.180 1.00 95.75 85 LEU A C 1
ATOM 665 O O . LEU A 1 85 ? -6.529 -6.528 16.403 1.00 95.75 85 LEU A O 1
ATOM 669 N N . LEU A 1 86 ? -7.679 -7.202 14.588 1.00 94.69 86 LEU A N 1
ATOM 670 C CA . LEU A 1 86 ? -8.742 -7.882 15.335 1.00 94.69 86 LEU A CA 1
ATOM 671 C C . LEU A 1 86 ? -8.180 -9.091 16.087 1.00 94.69 86 LEU A C 1
ATOM 673 O O . LEU A 1 86 ? -8.401 -9.212 17.286 1.00 94.69 86 LEU A O 1
ATOM 677 N N . ASN A 1 87 ? -7.385 -9.924 15.415 1.00 94.31 87 ASN A N 1
ATOM 678 C CA . ASN A 1 87 ? -6.742 -11.069 16.052 1.00 94.31 87 ASN A CA 1
ATOM 679 C C . ASN A 1 87 ? -5.758 -10.687 17.166 1.00 94.31 87 ASN A C 1
ATOM 681 O O . ASN A 1 87 ? -5.722 -11.345 18.200 1.00 94.31 87 ASN A O 1
ATOM 685 N N . GLU A 1 88 ? -4.969 -9.629 16.974 1.00 94.81 88 GLU A N 1
ATOM 686 C CA . GLU A 1 88 ? -4.046 -9.133 18.004 1.00 94.81 88 GLU A CA 1
ATOM 687 C C . GLU A 1 88 ? -4.780 -8.489 19.199 1.00 94.81 88 GLU A C 1
ATOM 689 O O . GLU A 1 88 ? -4.152 -8.041 20.159 1.00 94.81 88 GLU A O 1
ATOM 694 N N . GLY A 1 89 ? -6.117 -8.404 19.161 1.00 92.62 89 GLY A N 1
ATOM 695 C CA . GLY A 1 89 ? -6.925 -7.816 20.226 1.00 92.62 89 GLY A CA 1
ATOM 696 C C . GLY A 1 89 ? -6.789 -6.295 20.320 1.00 92.62 89 GLY A C 1
ATOM 697 O O . GLY A 1 89 ? -7.101 -5.713 21.361 1.00 92.62 89 GLY A O 1
ATOM 698 N N . HIS A 1 90 ? -6.348 -5.627 19.245 1.00 93.62 90 HIS A N 1
ATOM 699 C CA . HIS A 1 90 ? -6.113 -4.179 19.227 1.00 93.62 90 HIS A CA 1
ATOM 700 C C . HIS A 1 90 ? -7.378 -3.374 19.575 1.00 93.62 90 HIS A C 1
ATOM 702 O O . HIS A 1 90 ? -7.303 -2.322 20.209 1.00 93.62 90 HIS A O 1
ATOM 708 N N . PHE A 1 91 ? -8.553 -3.889 19.202 1.00 90.25 91 PHE A N 1
ATOM 709 C CA . PHE A 1 91 ? -9.856 -3.264 19.460 1.00 90.25 91 PHE A CA 1
ATOM 710 C C . PHE A 1 91 ? -10.528 -3.745 20.760 1.00 90.25 91 PHE A C 1
ATOM 712 O O . PHE A 1 91 ? -11.680 -3.402 21.029 1.00 90.25 91 PHE A O 1
ATOM 719 N N . GLY A 1 92 ? -9.812 -4.504 21.594 1.00 90.00 92 GLY A N 1
ATOM 720 C CA . GLY A 1 92 ? -10.333 -5.099 22.821 1.00 90.00 92 GLY A CA 1
ATOM 721 C C . GLY A 1 92 ? -11.058 -6.428 22.593 1.00 90.00 92 GLY A C 1
ATOM 722 O O . GLY A 1 92 ? -11.069 -6.975 21.499 1.00 90.00 92 GLY A O 1
ATOM 723 N N . LYS A 1 93 ? -11.672 -6.949 23.663 1.00 84.81 93 LYS A N 1
ATOM 724 C CA . LYS A 1 93 ? -12.245 -8.310 23.720 1.00 84.81 93 LYS A CA 1
ATOM 725 C C . LYS A 1 93 ? -13.466 -8.536 22.825 1.00 84.81 93 LYS A C 1
ATOM 727 O O . LYS A 1 93 ? -13.844 -9.678 22.616 1.00 84.81 93 LYS A O 1
ATOM 732 N N . ASP A 1 94 ? -14.091 -7.457 22.365 1.00 83.00 94 ASP A N 1
ATOM 733 C CA . ASP A 1 94 ? -15.283 -7.513 21.516 1.00 83.00 94 ASP A CA 1
ATOM 734 C C . ASP A 1 94 ? -14.916 -7.660 20.020 1.00 83.00 94 ASP A C 1
ATOM 736 O O . ASP A 1 94 ? -15.810 -7.819 19.191 1.00 83.00 94 ASP A O 1
ATOM 740 N N . GLY A 1 95 ? -13.629 -7.538 19.663 1.00 85.56 95 GLY A N 1
ATOM 741 C CA . GLY A 1 95 ? -13.136 -7.681 18.295 1.00 85.56 95 GLY A CA 1
ATOM 742 C C . GLY A 1 95 ? -12.578 -9.078 18.045 1.00 85.56 95 GLY A C 1
ATOM 743 O O . GLY A 1 95 ? -11.702 -9.519 18.780 1.00 85.56 95 GLY A O 1
ATOM 744 N N . ASP A 1 96 ? -13.055 -9.732 16.987 1.00 90.56 96 ASP A N 1
ATOM 745 C CA . ASP A 1 96 ? -12.620 -11.069 16.586 1.00 90.56 96 ASP A CA 1
ATOM 746 C C . ASP A 1 96 ? -12.410 -11.132 15.056 1.00 90.56 96 ASP A C 1
ATOM 748 O O . ASP A 1 96 ? -13.172 -10.509 14.305 1.00 90.56 96 ASP A O 1
ATOM 752 N N . PRO A 1 97 ? -11.374 -11.820 14.543 1.00 93.50 97 PRO A N 1
ATOM 753 C CA . PRO A 1 97 ? -11.164 -11.975 13.103 1.00 93.50 97 PRO A CA 1
ATOM 754 C C . PRO A 1 97 ? -12.322 -12.679 12.369 1.00 93.50 97 PRO A C 1
ATOM 756 O O . PRO A 1 97 ? -12.513 -12.406 11.180 1.00 93.50 97 PRO A O 1
ATOM 759 N N . ASP A 1 98 ? -13.120 -13.509 13.050 1.00 92.50 98 ASP A N 1
ATOM 760 C CA . ASP A 1 98 ? -14.285 -14.219 12.498 1.00 92.50 98 ASP A CA 1
ATOM 761 C C . ASP A 1 98 ? -15.481 -13.287 12.245 1.00 92.50 98 ASP A C 1
ATOM 763 O O . ASP A 1 98 ? -16.445 -13.648 11.565 1.00 92.50 98 ASP A O 1
ATOM 767 N N . MET A 1 99 ? -15.393 -12.027 12.685 1.00 91.44 99 MET A N 1
ATOM 768 C CA . MET A 1 99 ? -16.306 -10.966 12.250 1.00 91.44 99 MET A CA 1
ATOM 769 C C . MET A 1 99 ? -16.228 -10.713 10.735 1.00 91.44 99 MET A C 1
ATOM 771 O O . MET A 1 99 ? -17.115 -10.071 10.165 1.00 91.44 99 MET A O 1
ATOM 775 N N . ILE A 1 100 ? -15.167 -11.184 10.073 1.00 94.44 100 ILE A N 1
ATOM 776 C CA . ILE A 1 100 ? -14.931 -11.051 8.637 1.00 94.44 100 ILE A CA 1
ATOM 777 C C . ILE A 1 100 ? -15.255 -12.384 7.955 1.00 94.44 100 ILE A C 1
ATOM 779 O O . ILE A 1 100 ? -14.458 -13.318 7.954 1.00 94.44 100 ILE A O 1
ATOM 783 N N . LEU A 1 101 ? -16.422 -12.452 7.307 1.00 95.12 101 LEU A N 1
ATOM 784 C CA . LEU A 1 101 ? -16.858 -13.642 6.573 1.00 95.12 101 LEU A CA 1
ATOM 785 C C . LEU A 1 101 ? -16.100 -13.809 5.257 1.00 95.12 101 LEU A C 1
ATOM 787 O O . LEU A 1 101 ? -15.791 -14.923 4.846 1.00 95.12 101 LEU A O 1
ATOM 791 N N . SER A 1 102 ? -15.832 -12.710 4.548 1.00 96.31 102 SER A N 1
ATOM 792 C CA . SER A 1 102 ? -15.069 -12.785 3.303 1.00 96.31 102 SER A CA 1
ATOM 793 C C . SER A 1 102 ? -14.286 -11.523 2.997 1.00 96.31 102 SER A C 1
ATOM 795 O O . SER A 1 102 ? -14.795 -10.419 3.199 1.00 96.31 102 SER A O 1
ATOM 797 N N . VAL A 1 103 ? -13.139 -11.700 2.353 1.00 97.00 103 VAL A N 1
ATOM 798 C CA . VAL A 1 103 ? -12.302 -10.639 1.798 1.00 97.00 103 VAL A CA 1
ATOM 799 C C . VAL A 1 103 ? -12.241 -10.802 0.283 1.00 97.00 103 VAL A C 1
ATOM 801 O O . VAL A 1 103 ? -11.721 -11.796 -0.220 1.00 97.00 103 VAL A O 1
ATOM 804 N N . ASN A 1 104 ? -12.770 -9.822 -0.448 1.00 97.38 104 ASN A N 1
ATOM 805 C CA . ASN A 1 104 ? -12.684 -9.760 -1.905 1.00 97.38 104 ASN A CA 1
ATOM 806 C C . ASN A 1 104 ? -11.763 -8.603 -2.289 1.00 97.38 104 ASN A C 1
ATOM 808 O O . ASN A 1 104 ? -12.135 -7.436 -2.165 1.00 97.38 104 ASN A O 1
ATOM 812 N N . ALA A 1 105 ? -10.558 -8.919 -2.731 1.00 97.25 105 ALA A N 1
ATOM 813 C CA . ALA A 1 105 ? -9.565 -7.935 -3.117 1.00 97.25 105 ALA A CA 1
ATOM 814 C C . ALA A 1 105 ? -9.557 -7.756 -4.635 1.00 97.25 105 ALA A C 1
ATOM 816 O O . ALA A 1 105 ? -9.551 -8.737 -5.370 1.00 97.25 105 ALA A O 1
ATOM 817 N N . VAL A 1 106 ? -9.563 -6.518 -5.120 1.00 97.31 106 VAL A N 1
ATOM 818 C CA . VAL A 1 106 ? -9.543 -6.196 -6.554 1.00 97.31 106 VAL A CA 1
ATOM 819 C C . VAL A 1 106 ? -8.307 -5.361 -6.836 1.00 97.31 106 VAL A C 1
ATOM 821 O O . VAL A 1 106 ? -8.188 -4.269 -6.283 1.00 97.31 106 VAL A O 1
ATOM 824 N N . CYS A 1 107 ? -7.394 -5.858 -7.672 1.00 96.56 107 CYS A N 1
ATOM 825 C CA . CYS A 1 107 ? -6.155 -5.148 -8.017 1.00 96.56 107 CYS A CA 1
ATOM 826 C C . CYS A 1 107 ? -5.306 -4.733 -6.798 1.00 96.56 107 CYS A C 1
ATOM 828 O O . CYS A 1 107 ? -4.714 -3.656 -6.768 1.00 96.56 107 CYS A O 1
ATOM 830 N N . ALA A 1 108 ? -5.303 -5.549 -5.745 1.00 97.25 108 ALA A N 1
ATOM 831 C CA . ALA A 1 108 ? -4.673 -5.223 -4.470 1.00 97.25 108 ALA A CA 1
ATOM 832 C C . ALA A 1 108 ? -3.149 -5.436 -4.507 1.00 97.25 108 ALA A C 1
ATOM 834 O O . ALA A 1 108 ? -2.724 -6.532 -4.832 1.00 97.25 108 ALA A O 1
ATOM 835 N N . PRO A 1 109 ? -2.306 -4.461 -4.133 1.00 96.69 109 PRO A N 1
ATOM 836 C CA . PRO A 1 109 ? -0.850 -4.624 -4.109 1.00 96.69 109 PRO A CA 1
ATOM 837 C C . PRO A 1 109 ? -0.387 -5.338 -2.829 1.00 96.69 109 PRO A C 1
ATOM 839 O O . PRO A 1 109 ? 0.278 -4.742 -1.982 1.00 96.69 109 PRO A O 1
ATOM 842 N N . PHE A 1 110 ? -0.760 -6.605 -2.646 1.00 96.25 110 PHE A N 1
ATOM 843 C CA . PHE A 1 110 ? -0.436 -7.338 -1.419 1.00 96.25 110 PHE A CA 1
ATOM 844 C C . PHE A 1 110 ? 1.067 -7.467 -1.181 1.00 96.25 110 PHE A C 1
ATOM 846 O O . PHE A 1 110 ? 1.517 -7.362 -0.040 1.00 96.25 110 PHE A O 1
ATOM 853 N N . ARG A 1 111 ? 1.833 -7.625 -2.261 1.00 94.62 111 ARG A N 1
ATOM 854 C CA . ARG A 1 111 ? 3.296 -7.705 -2.238 1.00 94.62 111 ARG A CA 1
ATOM 855 C C . ARG A 1 111 ? 3.947 -6.389 -2.667 1.00 94.62 111 ARG A C 1
ATOM 857 O O . ARG A 1 111 ? 5.070 -6.406 -3.133 1.00 94.62 111 ARG A O 1
ATOM 864 N N . GLY A 1 112 ? 3.245 -5.257 -2.574 1.00 95.31 112 GLY A N 1
ATOM 865 C CA . GLY A 1 112 ? 3.750 -3.947 -3.000 1.00 95.31 112 GLY A CA 1
ATOM 866 C C . GLY A 1 112 ? 3.648 -3.686 -4.509 1.00 95.31 112 GLY A C 1
ATOM 867 O O . GLY A 1 112 ? 3.075 -4.467 -5.272 1.00 95.31 112 GLY A O 1
ATOM 868 N N . THR A 1 113 ? 4.153 -2.539 -4.955 1.00 95.06 113 THR A N 1
ATOM 869 C CA . THR A 1 113 ? 4.162 -2.128 -6.364 1.00 95.06 113 THR A CA 1
ATOM 870 C C . THR A 1 113 ? 5.389 -1.286 -6.693 1.00 95.06 113 THR A C 1
ATOM 872 O O . THR A 1 113 ? 5.821 -0.441 -5.916 1.00 95.06 113 THR A O 1
ATOM 875 N N . GLN A 1 114 ? 5.903 -1.436 -7.912 1.00 92.94 114 GLN A N 1
ATOM 876 C CA . GLN A 1 114 ? 6.957 -0.592 -8.457 1.00 92.94 114 GLN A CA 1
ATOM 877 C C . GLN A 1 114 ? 6.541 0.879 -8.647 1.00 92.94 114 GLN A C 1
ATOM 879 O O . GLN A 1 114 ? 7.406 1.748 -8.788 1.00 92.94 114 GLN A O 1
ATOM 884 N N . LEU A 1 115 ? 5.234 1.183 -8.643 1.00 93.56 115 LEU A N 1
ATOM 885 C CA . LEU A 1 115 ? 4.720 2.539 -8.846 1.00 93.56 115 LEU A CA 1
ATOM 886 C C . LEU A 1 115 ? 5.342 3.532 -7.854 1.00 93.56 115 LEU A C 1
ATOM 888 O O . LEU A 1 115 ? 5.725 4.627 -8.266 1.00 93.56 115 LEU A O 1
ATOM 892 N N . VAL A 1 116 ? 5.501 3.162 -6.579 1.00 94.12 116 VAL A N 1
ATOM 893 C CA . VAL A 1 116 ? 6.026 4.082 -5.553 1.00 94.12 116 VAL A CA 1
ATOM 894 C C . VAL A 1 116 ? 7.440 4.566 -5.880 1.00 94.12 116 VAL A C 1
ATOM 896 O O . VAL A 1 116 ? 7.723 5.761 -5.775 1.00 94.12 116 VAL A O 1
ATOM 899 N N . TYR A 1 117 ? 8.293 3.693 -6.421 1.00 94.06 117 TYR A N 1
ATOM 900 C CA . TYR A 1 117 ? 9.645 4.065 -6.846 1.00 94.06 117 TYR A CA 1
ATOM 901 C C . TYR A 1 117 ? 9.621 4.982 -8.068 1.00 94.06 117 TYR A C 1
ATOM 903 O O . TYR A 1 117 ? 10.372 5.960 -8.121 1.00 94.06 117 TYR A O 1
ATOM 911 N N . THR A 1 118 ? 8.715 4.741 -9.027 1.00 90.38 118 THR A N 1
ATOM 912 C CA . THR A 1 118 ? 8.536 5.654 -10.172 1.00 90.38 118 THR A CA 1
ATOM 913 C C . THR A 1 118 ? 8.035 7.032 -9.736 1.00 90.38 118 THR A C 1
ATOM 915 O O . THR A 1 118 ? 8.433 8.041 -10.319 1.00 90.38 118 THR A O 1
ATOM 918 N N . LEU A 1 119 ? 7.238 7.092 -8.663 1.00 91.94 119 LEU A N 1
ATOM 919 C CA . LEU A 1 119 ? 6.761 8.341 -8.076 1.00 91.94 119 LEU A CA 1
ATOM 920 C C . LEU A 1 119 ? 7.831 9.059 -7.254 1.00 91.94 119 LEU A C 1
ATOM 922 O O . LEU A 1 119 ? 7.709 10.264 -7.064 1.00 91.94 119 LEU A O 1
ATOM 926 N N . GLY A 1 120 ? 8.899 8.392 -6.827 1.00 92.94 120 GLY A N 1
ATOM 927 C CA . GLY A 1 120 ? 10.022 9.057 -6.169 1.00 92.94 120 GLY A CA 1
ATOM 92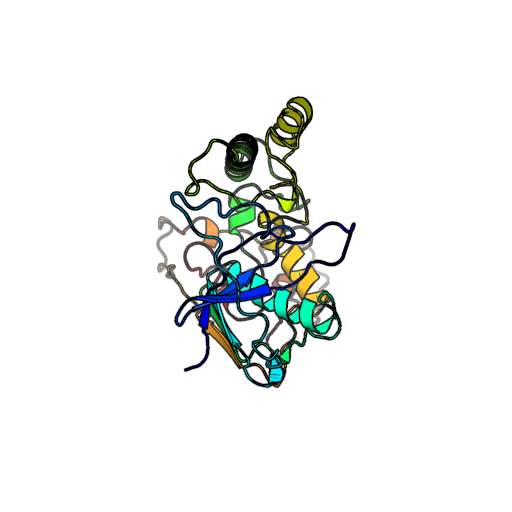8 C C . GLY A 1 120 ? 10.576 8.345 -4.950 1.00 92.94 120 GLY A C 1
ATOM 929 O O . GLY A 1 120 ? 11.622 8.784 -4.479 1.00 92.94 120 GLY A O 1
ATOM 930 N N . GLU A 1 121 ? 9.931 7.282 -4.474 1.00 94.88 121 GLU A N 1
ATOM 931 C CA . GLU A 1 121 ? 10.418 6.466 -3.359 1.00 94.88 121 GLU A CA 1
ATOM 932 C C . GLU A 1 121 ? 11.848 5.971 -3.625 1.00 94.88 121 GLU A C 1
ATOM 934 O O . GLU A 1 121 ? 12.201 5.625 -4.761 1.00 94.88 121 GLU A O 1
ATOM 939 N N . SER A 1 122 ? 12.690 5.978 -2.595 1.00 93.62 122 SER A N 1
ATOM 940 C CA . SER A 1 122 ? 14.074 5.523 -2.690 1.00 93.62 122 SER A CA 1
ATOM 941 C C . SER A 1 122 ? 14.127 4.004 -2.787 1.00 93.62 122 SER A C 1
ATOM 943 O O . SER A 1 122 ? 13.491 3.294 -2.015 1.00 93.62 122 SER A O 1
ATOM 945 N N . THR A 1 123 ? 14.940 3.486 -3.705 1.00 92.50 123 THR A N 1
ATOM 946 C CA . THR A 1 123 ? 15.143 2.039 -3.850 1.00 92.50 123 THR A CA 1
ATOM 947 C C . THR A 1 123 ? 16.122 1.478 -2.823 1.00 92.50 123 THR A C 1
ATOM 949 O O . THR A 1 123 ? 16.257 0.265 -2.739 1.00 92.50 123 THR A O 1
ATOM 952 N N . THR A 1 124 ? 16.819 2.333 -2.064 1.00 91.62 124 THR A N 1
ATOM 953 C CA . THR A 1 124 ? 17.854 1.914 -1.101 1.00 91.62 124 THR A CA 1
ATOM 954 C C . THR A 1 124 ? 17.637 2.421 0.318 1.00 91.62 124 THR A C 1
ATOM 956 O O . THR A 1 124 ? 18.451 2.148 1.195 1.00 91.62 124 THR A O 1
ATOM 959 N N . SER A 1 125 ? 16.633 3.268 0.527 1.00 90.81 125 SER A N 1
ATOM 960 C CA . SER A 1 125 ? 16.434 3.964 1.798 1.00 90.81 125 SER A CA 1
ATOM 961 C C . SER A 1 125 ? 14.982 4.404 1.971 1.00 90.81 125 SER A C 1
ATOM 963 O O . SER A 1 125 ? 14.739 5.556 2.340 1.00 90.81 125 SER A O 1
ATOM 965 N N . ALA A 1 126 ? 14.022 3.542 1.627 1.00 90.12 126 ALA A N 1
ATOM 966 C CA . ALA A 1 126 ? 12.617 3.789 1.941 1.00 90.12 126 ALA A CA 1
ATOM 967 C C . ALA A 1 126 ? 12.463 3.976 3.470 1.00 90.12 126 ALA A C 1
ATOM 969 O O . ALA A 1 126 ? 13.204 3.342 4.223 1.00 90.12 126 ALA A O 1
ATOM 970 N N . PRO A 1 127 ? 11.600 4.884 3.966 1.00 92.62 127 PRO A N 1
ATOM 971 C CA . PRO A 1 127 ? 10.590 5.675 3.256 1.00 92.62 127 PRO A CA 1
ATOM 972 C C . PRO A 1 127 ? 11.108 6.978 2.589 1.00 92.62 127 PRO A C 1
ATOM 974 O O . PRO A 1 127 ? 10.345 7.904 2.353 1.00 92.62 127 PRO A O 1
ATOM 977 N N . SER A 1 128 ? 12.412 7.173 2.364 1.00 92.62 128 SER A N 1
ATOM 978 C CA . SER A 1 128 ? 12.906 8.446 1.811 1.00 92.62 128 SER A CA 1
ATOM 979 C C . SER A 1 128 ? 12.447 8.682 0.369 1.00 92.62 128 SER A C 1
ATOM 981 O O . SER A 1 128 ? 12.623 7.836 -0.504 1.00 92.62 128 SER A O 1
ATOM 983 N N . VAL A 1 129 ? 11.969 9.897 0.084 1.00 91.56 129 VAL A N 1
ATOM 984 C CA . VAL A 1 129 ? 11.515 10.302 -1.251 1.00 91.56 129 VAL A CA 1
ATOM 985 C C . VAL A 1 129 ? 12.521 11.240 -1.912 1.00 91.56 129 VAL A C 1
ATOM 987 O O . VAL A 1 129 ? 12.959 12.237 -1.337 1.00 91.56 129 VAL A O 1
ATOM 990 N N . ARG A 1 130 ? 12.855 10.963 -3.176 1.00 91.56 130 ARG A N 1
ATOM 991 C CA . ARG A 1 130 ? 13.747 11.797 -3.990 1.00 91.56 130 ARG A CA 1
ATOM 992 C C . ARG A 1 130 ? 13.199 13.218 -4.113 1.00 91.56 130 ARG A C 1
ATOM 994 O O . ARG A 1 130 ? 12.038 13.425 -4.489 1.00 91.56 130 ARG A O 1
ATOM 1001 N N . ALA A 1 131 ? 14.058 14.202 -3.853 1.00 87.50 131 ALA A N 1
ATOM 1002 C CA . ALA A 1 131 ? 13.722 15.608 -4.037 1.00 87.50 131 ALA A CA 1
ATOM 1003 C C . ALA A 1 131 ? 13.280 15.877 -5.488 1.00 87.50 131 ALA A C 1
ATOM 1005 O O . ALA A 1 131 ? 13.813 15.289 -6.426 1.00 87.50 131 ALA A O 1
ATOM 1006 N N . LEU A 1 132 ? 12.302 16.772 -5.662 1.00 88.75 132 LEU A N 1
ATOM 1007 C CA . LEU A 1 132 ? 11.732 17.165 -6.964 1.00 88.75 132 LEU A CA 1
ATOM 1008 C C . LEU A 1 132 ? 11.031 16.042 -7.760 1.00 88.75 132 LEU A C 1
ATOM 1010 O O . LEU A 1 132 ? 10.720 16.227 -8.933 1.00 88.75 132 LEU A O 1
ATOM 1014 N N . SER A 1 133 ? 10.736 14.899 -7.138 1.00 92.94 133 SER A N 1
ATOM 1015 C CA . SER A 1 133 ? 9.919 13.841 -7.745 1.00 92.94 133 SER A CA 1
ATOM 1016 C C . SER A 1 133 ? 8.417 14.178 -7.770 1.00 92.94 133 SER A C 1
ATOM 1018 O O . SER A 1 133 ? 7.950 15.075 -7.061 1.00 92.94 133 SER A O 1
ATOM 1020 N N . ILE A 1 134 ? 7.639 13.427 -8.561 1.00 93.06 134 ILE A N 1
ATOM 1021 C CA . ILE A 1 134 ? 6.172 13.569 -8.641 1.00 93.06 134 ILE A CA 1
ATOM 1022 C C . ILE A 1 134 ? 5.534 13.330 -7.266 1.00 93.06 134 ILE A C 1
ATOM 1024 O O . ILE A 1 134 ? 4.692 14.109 -6.827 1.00 93.06 134 ILE A O 1
ATOM 1028 N N . GLY A 1 135 ? 5.982 12.299 -6.552 1.00 91.12 135 GLY A N 1
ATOM 1029 C CA . GLY A 1 1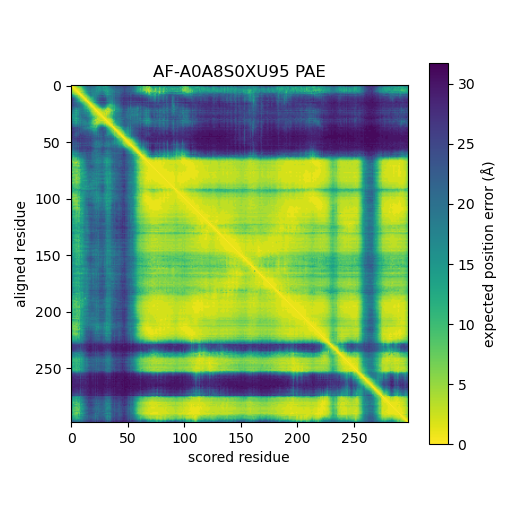35 ? 5.559 11.977 -5.193 1.00 91.12 135 GLY A CA 1
ATOM 1030 C C . GLY A 1 135 ? 5.903 13.090 -4.207 1.00 91.12 135 GLY A C 1
ATOM 1031 O O . GLY A 1 135 ? 5.067 13.456 -3.385 1.00 91.12 135 GLY A O 1
ATOM 1032 N N . ALA A 1 136 ? 7.077 13.717 -4.338 1.00 92.12 136 ALA A N 1
ATOM 1033 C CA . ALA A 1 136 ? 7.442 14.870 -3.516 1.00 92.12 136 ALA A CA 1
ATOM 1034 C C . ALA A 1 136 ? 6.582 16.114 -3.804 1.00 92.12 136 ALA A C 1
ATOM 1036 O O . ALA A 1 136 ? 6.368 16.924 -2.901 1.00 92.12 136 ALA A O 1
ATOM 1037 N N . ALA A 1 137 ? 6.124 16.316 -5.043 1.00 92.88 137 ALA A N 1
ATOM 1038 C CA . ALA A 1 137 ? 5.199 17.397 -5.385 1.00 92.88 137 ALA A CA 1
ATOM 1039 C C . ALA A 1 137 ? 3.783 17.108 -4.860 1.00 92.88 137 ALA A C 1
ATOM 1041 O O . ALA A 1 137 ? 3.169 17.974 -4.233 1.00 92.88 137 ALA A O 1
ATOM 1042 N N . LEU A 1 138 ? 3.297 15.877 -5.047 1.00 92.19 138 LEU A N 1
ATOM 1043 C CA . LEU A 1 138 ? 1.994 15.428 -4.560 1.00 92.19 138 LEU A CA 1
ATOM 1044 C C . LEU A 1 138 ? 1.905 15.504 -3.033 1.00 92.19 138 LEU A C 1
ATOM 1046 O O . LEU A 1 138 ? 0.910 15.983 -2.498 1.00 92.19 138 LEU A O 1
ATOM 1050 N N . SER A 1 139 ? 2.956 15.100 -2.321 1.00 91.50 139 SER A N 1
ATOM 1051 C CA . SER A 1 139 ? 2.967 15.140 -0.860 1.00 91.50 139 SER A CA 1
ATOM 1052 C C . SER A 1 139 ? 2.911 16.569 -0.312 1.00 91.50 139 SER A C 1
ATOM 1054 O O . SER A 1 139 ? 2.190 16.829 0.649 1.00 91.50 139 SER A O 1
ATOM 1056 N N . LYS A 1 140 ? 3.583 17.528 -0.963 1.00 93.44 140 LYS A N 1
ATOM 1057 C CA . LYS A 1 140 ? 3.459 18.960 -0.638 1.00 93.44 140 LYS A CA 1
ATOM 1058 C C . LYS A 1 140 ? 2.047 19.474 -0.895 1.00 93.44 140 LYS A C 1
ATOM 1060 O O . LYS A 1 140 ? 1.515 20.202 -0.063 1.00 93.44 140 LYS A O 1
ATOM 1065 N N . LEU A 1 141 ? 1.432 19.082 -2.012 1.00 92.25 141 LEU A N 1
ATOM 1066 C CA . LEU A 1 141 ? 0.042 19.434 -2.305 1.00 92.25 141 LEU A CA 1
ATOM 1067 C C . LEU A 1 141 ? -0.906 18.895 -1.225 1.00 92.25 141 LEU A C 1
ATOM 1069 O O . LEU A 1 141 ? -1.751 19.645 -0.748 1.00 92.25 141 LEU A O 1
ATOM 1073 N N . ILE A 1 142 ? -0.730 17.643 -0.788 1.00 91.56 142 ILE A N 1
ATOM 1074 C CA . ILE A 1 142 ? -1.521 17.053 0.302 1.00 91.56 142 ILE A CA 1
ATOM 1075 C C . ILE A 1 142 ? -1.355 17.857 1.592 1.00 91.56 142 ILE A C 1
ATOM 1077 O O . ILE A 1 142 ? -2.355 18.156 2.231 1.00 91.56 142 ILE A O 1
ATOM 1081 N N . HIS A 1 143 ? -0.138 18.276 1.955 1.00 91.69 143 HIS A N 1
ATOM 1082 C CA . HIS A 1 143 ? 0.069 19.136 3.130 1.00 91.69 143 HIS A CA 1
ATOM 1083 C C . HIS A 1 143 ? -0.631 20.486 3.005 1.00 91.69 143 HIS A C 1
ATOM 1085 O O . HIS A 1 143 ? -1.214 20.953 3.978 1.00 91.69 143 HIS A O 1
ATOM 1091 N N . VAL A 1 144 ? -0.612 21.109 1.823 1.00 92.62 144 VAL A N 1
ATOM 1092 C CA . VAL A 1 144 ? -1.359 22.353 1.573 1.00 92.62 144 VAL A CA 1
ATOM 1093 C C . VAL A 1 144 ? -2.858 22.117 1.768 1.00 92.62 144 VAL A C 1
ATOM 1095 O O . VAL A 1 144 ? -3.503 22.870 2.494 1.00 92.62 144 VAL A O 1
ATOM 1098 N N . LEU A 1 145 ? -3.410 21.058 1.171 1.00 92.12 145 LEU A N 1
ATOM 1099 C CA . LEU A 1 145 ? -4.829 20.724 1.302 1.00 92.12 145 LEU A CA 1
ATOM 1100 C C . LEU A 1 145 ? -5.204 20.396 2.754 1.00 92.12 145 LEU A C 1
ATOM 1102 O O . LEU A 1 145 ? -6.182 20.929 3.264 1.00 92.12 145 LEU A O 1
ATOM 1106 N N . ALA A 1 146 ? -4.398 19.590 3.446 1.00 91.00 146 ALA A N 1
ATOM 1107 C CA . ALA A 1 146 ? -4.601 19.234 4.847 1.00 91.00 146 ALA A CA 1
ATOM 1108 C C . ALA A 1 146 ? -4.552 20.465 5.762 1.00 91.00 146 ALA A C 1
ATOM 1110 O O . ALA A 1 146 ? -5.410 20.619 6.629 1.00 91.00 146 ALA A O 1
ATOM 1111 N N . TYR A 1 147 ? -3.601 21.377 5.539 1.00 92.69 147 TYR A N 1
ATOM 1112 C CA . TYR A 1 147 ? -3.490 22.609 6.317 1.00 92.69 147 TYR A CA 1
ATOM 1113 C C . TYR A 1 147 ? -4.747 23.470 6.191 1.00 92.69 147 TYR A C 1
ATOM 1115 O O . TYR A 1 147 ? -5.243 23.981 7.194 1.00 92.69 147 TYR A O 1
ATOM 1123 N N . PHE A 1 148 ? -5.311 23.572 4.984 1.00 92.81 148 PHE A N 1
ATOM 1124 C CA . PHE A 1 148 ? -6.531 24.333 4.708 1.00 92.81 148 PHE A CA 1
ATOM 1125 C C . PHE A 1 148 ? -7.833 23.526 4.834 1.00 92.81 148 PHE A C 1
ATOM 1127 O O . PHE A 1 148 ? -8.900 24.079 4.563 1.00 92.81 148 PHE A O 1
ATOM 1134 N N . SER A 1 149 ? -7.799 22.272 5.301 1.00 91.75 149 SER A N 1
ATOM 1135 C CA . SER A 1 149 ? -8.989 21.409 5.378 1.00 91.75 149 SER A CA 1
ATOM 1136 C C . SER A 1 149 ? -10.213 22.051 6.056 1.00 91.75 149 SER A C 1
ATOM 1138 O O . SER A 1 149 ? -11.311 21.870 5.533 1.00 91.75 149 SER A O 1
ATOM 1140 N N . PRO A 1 150 ? -10.096 22.898 7.110 1.00 90.00 150 PRO A N 1
ATOM 1141 C CA . PRO A 1 150 ? -11.274 23.477 7.761 1.00 90.00 150 PRO A CA 1
ATOM 1142 C C . PRO A 1 150 ? -12.064 24.483 6.911 1.00 90.00 150 PRO A C 1
ATOM 1144 O O . PRO A 1 150 ? -13.165 24.863 7.308 1.00 90.00 150 PRO A O 1
ATOM 1147 N N . ILE A 1 151 ? -11.493 24.962 5.800 1.00 91.50 151 ILE A N 1
ATOM 1148 C CA . ILE A 1 15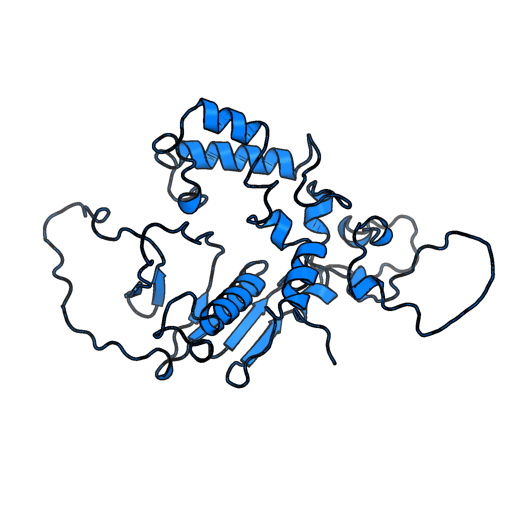1 ? -12.133 25.906 4.869 1.00 91.50 151 ILE A CA 1
ATOM 1149 C C . ILE A 1 151 ? -12.369 25.305 3.479 1.00 91.50 151 ILE A C 1
ATOM 1151 O O . ILE A 1 151 ? -13.021 25.936 2.646 1.00 91.50 151 ILE A O 1
ATOM 1155 N N . LEU A 1 152 ? -11.837 24.112 3.210 1.00 90.00 152 LEU A N 1
ATOM 1156 C CA . LEU A 1 152 ? -12.026 23.425 1.940 1.00 90.00 152 LEU A CA 1
ATOM 1157 C C . LEU A 1 152 ? -13.391 22.720 1.897 1.00 90.00 152 LEU A C 1
ATOM 1159 O O . LEU A 1 152 ? -13.932 22.327 2.933 1.00 90.00 152 LEU A O 1
ATOM 1163 N N . PRO A 1 153 ? -13.979 22.548 0.700 1.00 89.94 153 PRO A N 1
ATOM 1164 C CA . PRO A 1 153 ? -15.170 21.724 0.554 1.00 89.94 153 PRO A CA 1
ATOM 1165 C C . PRO A 1 153 ? -14.860 20.278 0.952 1.00 89.94 153 PRO A C 1
ATOM 1167 O O . PRO A 1 153 ? -13.773 19.776 0.674 1.00 89.94 153 PRO A O 1
ATOM 1170 N N . ALA A 1 154 ? -15.851 19.576 1.508 1.00 85.12 154 ALA A N 1
ATOM 1171 C CA . ALA A 1 154 ? -15.711 18.180 1.940 1.00 85.12 154 ALA A CA 1
ATOM 1172 C C . ALA A 1 154 ? -15.232 17.224 0.825 1.00 85.12 154 ALA A C 1
ATOM 1174 O O . ALA A 1 154 ? -14.682 16.169 1.106 1.00 85.12 154 ALA A O 1
ATOM 1175 N N . SER A 1 155 ? -15.399 17.592 -0.450 1.00 86.19 155 SER A N 1
ATOM 1176 C CA . SER A 1 155 ? -14.877 16.832 -1.594 1.00 86.19 155 SER A CA 1
ATOM 1177 C C . SER A 1 155 ? -13.348 16.851 -1.727 1.00 86.19 155 SER A C 1
ATOM 1179 O O . SER A 1 155 ? -12.813 16.093 -2.528 1.00 86.19 155 SER A O 1
ATOM 1181 N N . LEU A 1 156 ? -12.656 17.745 -1.015 1.00 84.25 156 LEU A N 1
ATOM 1182 C CA . LEU A 1 156 ? -11.193 17.858 -0.975 1.00 84.25 156 LEU A CA 1
ATOM 1183 C C . LEU A 1 156 ? -10.623 17.474 0.398 1.00 84.25 156 LEU A C 1
ATOM 1185 O O . LEU A 1 156 ? -9.462 17.769 0.682 1.00 84.25 156 LEU A O 1
ATOM 1189 N N . ASP A 1 157 ? -11.433 16.844 1.250 1.00 81.38 157 ASP A N 1
ATOM 119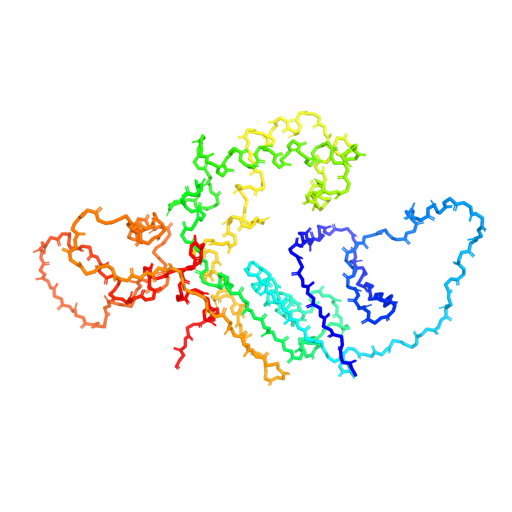0 C CA . ASP A 1 157 ? -10.965 16.322 2.524 1.00 81.38 157 ASP A CA 1
ATOM 1191 C C . ASP A 1 157 ? -10.032 15.126 2.286 1.00 81.38 157 ASP A C 1
ATOM 1193 O O . ASP A 1 157 ? -10.399 14.133 1.657 1.00 81.38 157 ASP A O 1
A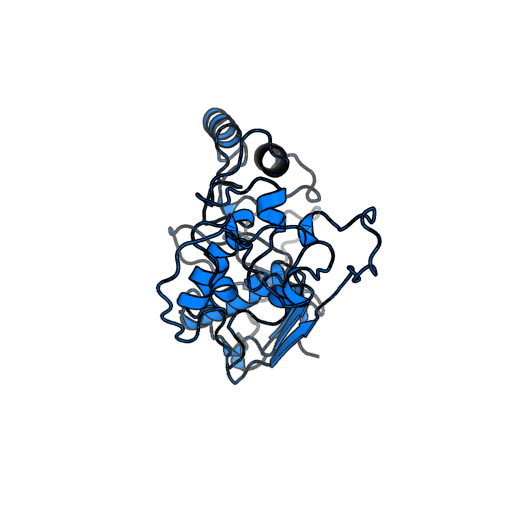TOM 1197 N N . VAL A 1 158 ? -8.799 15.252 2.769 1.00 84.06 158 VAL A N 1
ATOM 1198 C CA . VAL A 1 158 ? -7.766 14.211 2.692 1.00 84.06 158 VAL A CA 1
ATOM 1199 C C . VAL A 1 158 ? -7.721 13.344 3.956 1.00 84.06 158 VAL A C 1
ATOM 1201 O O . VAL A 1 158 ? -6.849 12.484 4.065 1.00 84.06 158 VAL A O 1
ATOM 1204 N N . HIS A 1 159 ? -8.635 13.571 4.911 1.00 83.38 159 HIS A N 1
ATOM 1205 C CA . HIS A 1 159 ? -8.754 12.843 6.178 1.00 83.38 159 HIS A CA 1
ATOM 1206 C C . HIS A 1 159 ? -7.433 12.779 6.959 1.00 83.38 159 HIS A C 1
ATOM 1208 O O . HIS A 1 159 ? -6.988 11.726 7.416 1.00 83.38 159 HIS A O 1
ATOM 1214 N N . ALA A 1 160 ? -6.777 13.934 7.092 1.00 81.06 160 ALA A N 1
ATOM 1215 C CA . ALA A 1 160 ? -5.490 14.072 7.773 1.00 81.06 160 ALA A CA 1
ATOM 1216 C C . ALA A 1 160 ? -5.610 14.335 9.290 1.00 81.06 160 ALA A C 1
ATOM 1218 O O . ALA A 1 160 ? -4.612 14.680 9.928 1.00 81.06 160 ALA A O 1
ATOM 1219 N N . ASP A 1 161 ? -6.799 14.172 9.879 1.00 80.75 161 ASP A N 1
ATOM 1220 C CA . ASP A 1 161 ? -7.104 14.528 11.274 1.00 80.75 161 ASP A CA 1
ATOM 1221 C C . ASP A 1 161 ? -6.214 13.786 12.278 1.00 80.75 161 ASP A C 1
ATOM 1223 O O . ASP A 1 161 ? -5.751 14.359 13.262 1.00 80.75 161 ASP A O 1
ATOM 1227 N N . ALA A 1 162 ? -5.884 12.521 11.995 1.00 79.25 162 ALA A N 1
ATOM 1228 C CA . ALA A 1 162 ? -5.007 11.713 12.847 1.00 79.25 162 ALA A CA 1
ATOM 1229 C C . ALA A 1 162 ? -3.595 12.313 13.009 1.00 79.25 162 ALA A C 1
ATOM 1231 O O . ALA A 1 162 ? -2.890 11.996 13.968 1.00 79.25 162 ALA A O 1
ATOM 1232 N N . ARG A 1 163 ? -3.187 13.191 12.086 1.00 81.88 163 ARG A N 1
ATOM 1233 C CA . ARG A 1 163 ? -1.882 13.861 12.072 1.00 81.88 163 ARG A CA 1
ATOM 1234 C C . ARG A 1 163 ? -1.954 15.330 12.496 1.00 81.88 163 ARG A C 1
ATOM 1236 O O . ARG A 1 163 ? -0.907 15.968 12.560 1.00 81.88 163 ARG A O 1
ATOM 1243 N N . LEU A 1 164 ? -3.148 15.846 12.811 1.00 86.06 164 LEU A N 1
ATOM 1244 C CA . LEU A 1 164 ? -3.369 17.204 13.327 1.00 86.06 164 LEU A CA 1
ATOM 1245 C C . LEU A 1 164 ? -2.735 18.298 12.445 1.00 86.06 164 LEU A C 1
ATOM 1247 O O . LEU A 1 164 ? -2.093 19.227 12.935 1.00 86.06 164 LEU A O 1
ATOM 1251 N N . LEU A 1 165 ? -2.859 18.151 11.122 1.00 86.81 165 LEU A N 1
ATOM 1252 C CA . LEU A 1 165 ? -2.148 18.984 10.142 1.00 86.81 165 LEU A CA 1
ATOM 1253 C C . LEU A 1 165 ? -2.874 20.282 9.779 1.00 86.81 165 LEU A C 1
ATOM 1255 O O . LEU A 1 165 ? -2.313 21.096 9.049 1.00 86.81 165 LEU A O 1
ATOM 1259 N N . SER A 1 166 ? -4.098 20.498 10.258 1.00 90.31 166 SER A N 1
ATOM 1260 C CA . SER A 1 166 ? -4.872 21.692 9.913 1.00 90.31 166 SER A CA 1
ATOM 1261 C C . SER A 1 166 ? -4.279 22.962 10.536 1.00 90.31 166 SER A C 1
ATOM 1263 O O . SER A 1 166 ? -3.591 22.907 11.558 1.00 90.31 166 SER A O 1
ATOM 1265 N N . TYR A 1 167 ? -4.591 24.140 9.986 1.00 90.75 167 TYR A N 1
ATOM 1266 C CA . TYR A 1 167 ? -4.179 25.424 10.579 1.00 90.75 167 TYR A CA 1
ATOM 1267 C C . TYR A 1 167 ? -4.787 25.684 11.970 1.00 90.75 167 TYR A C 1
ATOM 1269 O O . TYR A 1 167 ? -4.339 26.585 12.677 1.00 90.75 167 TYR A O 1
ATOM 1277 N N . LYS A 1 168 ? -5.830 24.933 12.360 1.00 90.19 168 LYS A N 1
ATOM 1278 C CA . LYS A 1 168 ? -6.434 25.005 13.699 1.00 90.19 168 LYS A CA 1
ATOM 1279 C C . LYS A 1 168 ? -5.619 24.244 14.745 1.00 90.19 168 LYS A C 1
ATOM 1281 O O . LYS A 1 168 ? -5.697 24.576 15.923 1.00 90.19 168 LYS A O 1
ATOM 1286 N N . GLU A 1 169 ? -4.865 23.237 14.318 1.00 89.94 169 GLU A N 1
ATOM 1287 C CA . GLU A 1 169 ? -4.177 22.288 15.200 1.00 89.94 169 GLU A CA 1
ATOM 1288 C C . GLU A 1 169 ? -2.650 22.404 15.110 1.00 89.94 169 GLU A C 1
ATOM 1290 O O . GLU A 1 169 ? -1.945 22.061 16.058 1.00 89.94 169 GLU A O 1
ATOM 1295 N N . SER A 1 170 ? -2.136 22.933 13.996 1.00 90.44 170 SER A N 1
ATOM 1296 C CA . SER A 1 170 ? -0.710 23.086 13.720 1.00 90.44 170 SER A CA 1
ATOM 1297 C C . SER A 1 170 ? -0.311 24.547 13.507 1.00 90.44 170 SER A C 1
ATOM 1299 O O . SER A 1 170 ? -1.051 25.370 12.964 1.00 90.44 170 SER A O 1
ATOM 1301 N N . SER A 1 171 ? 0.911 24.886 13.923 1.00 92.75 171 SER A N 1
ATOM 1302 C CA . SER A 1 171 ? 1.485 26.202 13.645 1.00 92.75 171 SER A CA 1
ATOM 1303 C C . SER A 1 171 ? 1.966 26.302 12.195 1.00 92.75 171 SER A C 1
ATOM 1305 O O . SER A 1 171 ? 2.381 25.314 11.587 1.00 92.75 171 SER A O 1
ATOM 1307 N N . PHE A 1 172 ? 2.010 27.523 11.655 1.00 92.69 172 PHE A N 1
ATOM 1308 C CA . PHE A 1 172 ? 2.552 27.765 10.313 1.00 92.69 172 PHE A CA 1
ATOM 1309 C C . PHE A 1 172 ? 4.017 27.303 10.170 1.00 92.69 172 PHE A C 1
ATOM 1311 O O . PHE A 1 172 ? 4.415 26.804 9.122 1.00 92.69 172 PHE A O 1
ATOM 1318 N N . ALA A 1 173 ? 4.820 27.397 11.236 1.00 93.50 173 ALA A N 1
ATOM 1319 C CA . ALA A 1 173 ? 6.189 26.879 11.234 1.00 93.50 173 ALA A CA 1
ATOM 1320 C C . ALA A 1 173 ? 6.232 25.345 11.088 1.00 93.50 173 ALA A C 1
ATOM 1322 O O . ALA A 1 173 ? 7.068 24.828 10.347 1.00 93.50 173 ALA A O 1
ATOM 1323 N N . SER A 1 174 ? 5.315 24.620 11.745 1.00 90.50 174 SER A N 1
ATOM 1324 C CA . SER A 1 174 ? 5.174 23.167 11.564 1.00 90.50 174 SER A CA 1
ATOM 1325 C C . SER A 1 174 ? 4.770 22.832 10.133 1.00 90.50 174 SER A C 1
ATOM 1327 O O . SER A 1 174 ? 5.351 21.943 9.520 1.00 90.50 174 SER A O 1
ATOM 1329 N N . PHE A 1 175 ? 3.836 23.594 9.567 1.00 92.19 175 PHE A N 1
ATOM 1330 C CA . PHE A 1 175 ? 3.430 23.448 8.174 1.00 92.19 175 PHE A CA 1
ATOM 1331 C C . PHE A 1 175 ? 4.609 23.614 7.199 1.00 92.19 175 PHE A C 1
ATOM 1333 O O . PHE A 1 175 ? 4.850 22.733 6.377 1.00 92.19 175 PHE A O 1
ATOM 1340 N N . VAL A 1 176 ? 5.415 24.676 7.332 1.00 92.81 176 VAL A N 1
ATOM 1341 C CA . VAL A 1 176 ? 6.616 24.869 6.493 1.00 92.81 176 VAL A CA 1
ATOM 1342 C C . VAL A 1 176 ? 7.624 23.730 6.680 1.00 92.81 176 VAL A C 1
ATOM 1344 O O . VAL A 1 176 ? 8.223 23.277 5.704 1.00 92.81 176 VAL A O 1
ATOM 1347 N N . LYS A 1 177 ? 7.785 23.220 7.908 1.00 92.56 177 LYS A N 1
ATOM 1348 C CA . LYS A 1 177 ? 8.620 22.042 8.178 1.00 92.56 177 LYS A CA 1
ATOM 1349 C C . LYS A 1 177 ? 8.117 20.813 7.413 1.00 92.56 177 LYS A C 1
ATOM 1351 O O . LYS A 1 177 ? 8.931 20.143 6.782 1.00 92.56 177 LYS A O 1
ATOM 1356 N N . HIS A 1 178 ? 6.810 20.553 7.414 1.00 89.56 178 HIS A N 1
ATOM 1357 C CA . HIS A 1 178 ? 6.213 19.441 6.667 1.00 89.56 178 HIS A CA 1
ATOM 1358 C C . HIS A 1 178 ? 6.325 19.603 5.141 1.00 89.56 178 HIS A C 1
ATOM 1360 O O . HIS A 1 178 ? 6.446 18.613 4.422 1.00 89.56 178 HIS A O 1
ATOM 1366 N N . LEU A 1 179 ? 6.345 20.839 4.625 1.00 89.88 179 LEU A N 1
ATOM 1367 C CA . LEU A 1 179 ? 6.631 21.094 3.207 1.00 89.88 179 LEU A CA 1
ATOM 1368 C C . LEU A 1 179 ? 8.089 20.794 2.829 1.00 89.88 179 LEU A C 1
ATOM 1370 O O . LEU A 1 179 ? 8.358 20.422 1.685 1.00 89.88 179 LEU A O 1
ATOM 1374 N N . TRP A 1 180 ? 9.018 20.971 3.771 1.00 87.31 180 TRP A N 1
ATOM 1375 C CA . TRP A 1 180 ? 10.437 20.656 3.592 1.00 87.31 180 TRP A CA 1
ATOM 1376 C C . TRP A 1 180 ? 10.717 19.157 3.686 1.00 87.31 180 TRP A C 1
ATOM 1378 O O . TRP A 1 180 ? 11.425 18.622 2.836 1.00 87.31 180 TRP A O 1
ATOM 1388 N N . LYS A 1 181 ? 10.154 18.497 4.701 1.00 87.62 181 LYS A N 1
ATOM 1389 C CA . LYS A 1 181 ? 10.228 17.050 4.900 1.00 87.62 181 LYS A CA 1
ATOM 1390 C C . LYS A 1 181 ? 8.836 16.518 5.201 1.00 87.62 181 LYS A C 1
ATOM 1392 O O . LYS A 1 181 ? 8.255 16.840 6.237 1.00 87.62 181 LYS A O 1
ATOM 1397 N N . SER A 1 182 ? 8.303 15.720 4.286 1.00 86.62 182 SER A N 1
ATOM 1398 C CA . SER A 1 182 ? 6.897 15.341 4.338 1.00 86.62 182 SER A CA 1
ATOM 1399 C C . SER A 1 182 ? 6.703 14.061 5.128 1.00 86.62 182 SER A C 1
ATOM 1401 O O . SER A 1 182 ? 7.000 12.988 4.625 1.00 86.62 182 SER A O 1
ATOM 1403 N N . ASP A 1 183 ? 6.071 14.130 6.298 1.00 84.31 183 ASP A N 1
ATOM 1404 C CA . ASP A 1 183 ? 5.709 12.908 7.033 1.00 84.31 183 ASP A CA 1
ATOM 1405 C C . ASP A 1 183 ? 4.684 12.045 6.270 1.00 84.31 183 ASP A C 1
ATOM 1407 O O . ASP A 1 183 ? 4.488 10.881 6.604 1.00 84.31 183 ASP A O 1
ATOM 1411 N N . TRP A 1 184 ? 3.969 12.608 5.291 1.00 83.06 184 TRP A N 1
ATOM 1412 C CA . TRP A 1 184 ? 2.981 11.895 4.464 1.00 83.06 184 TRP A CA 1
ATOM 1413 C C . TRP A 1 184 ? 3.615 11.028 3.375 1.00 83.06 184 TRP A C 1
ATOM 1415 O O . TRP A 1 184 ? 2.934 10.195 2.785 1.00 83.06 184 TRP A O 1
ATOM 1425 N N . ALA A 1 185 ? 4.888 11.267 3.069 1.00 86.38 185 ALA A N 1
ATOM 1426 C CA . ALA A 1 185 ? 5.614 10.531 2.044 1.00 86.38 185 ALA A CA 1
ATOM 1427 C C . ALA A 1 185 ? 6.885 9.880 2.593 1.00 86.38 185 ALA A C 1
ATOM 1429 O O . ALA A 1 185 ? 7.253 8.821 2.123 1.00 86.38 185 ALA A O 1
ATOM 1430 N N . GLU A 1 186 ? 7.508 10.485 3.607 1.00 90.19 186 GLU A N 1
ATOM 1431 C CA . GLU A 1 186 ? 8.797 10.084 4.174 1.00 90.19 186 GLU A CA 1
ATOM 1432 C C . GLU A 1 186 ? 8.691 9.429 5.560 1.00 90.19 186 GLU A C 1
ATOM 1434 O O . GLU A 1 186 ? 9.601 9.537 6.386 1.00 90.19 186 GLU A O 1
ATOM 1439 N N . SER A 1 187 ? 7.561 8.779 5.842 1.00 91.19 187 SER A N 1
ATOM 1440 C CA . SER A 1 187 ? 7.314 8.031 7.078 1.00 91.19 187 SER A CA 1
ATOM 1441 C C . SER A 1 187 ? 6.912 6.598 6.756 1.00 91.19 187 SER A C 1
ATOM 1443 O O . SER A 1 187 ? 6.257 6.360 5.746 1.00 91.19 187 SER A O 1
ATOM 1445 N N . GLU A 1 188 ? 7.259 5.665 7.643 1.00 92.56 188 GLU A N 1
ATOM 1446 C CA . GLU A 1 188 ? 6.787 4.278 7.560 1.00 92.56 188 GLU A CA 1
ATOM 1447 C C . GLU A 1 188 ? 5.270 4.173 7.781 1.00 92.56 188 GLU A C 1
ATOM 1449 O O . GLU A 1 188 ? 4.620 3.293 7.234 1.00 92.56 188 GLU A O 1
ATOM 1454 N N . ASP A 1 189 ? 4.676 5.116 8.518 1.00 90.69 189 ASP A N 1
ATOM 1455 C CA . ASP A 1 189 ? 3.226 5.201 8.739 1.00 90.69 189 ASP A CA 1
ATOM 1456 C C . ASP A 1 189 ? 2.521 5.924 7.576 1.00 90.69 189 ASP A C 1
ATOM 1458 O O . ASP A 1 189 ? 1.736 6.854 7.770 1.00 90.69 189 ASP A O 1
ATOM 1462 N N . ALA A 1 190 ? 2.870 5.587 6.336 1.00 91.38 190 ALA A N 1
ATOM 1463 C CA . ALA A 1 190 ? 2.323 6.234 5.152 1.00 91.38 190 ALA A CA 1
ATOM 1464 C C . ALA A 1 190 ? 2.124 5.248 4.001 1.00 91.38 190 ALA A C 1
ATOM 1466 O O . ALA A 1 190 ? 2.936 4.354 3.771 1.00 91.38 190 ALA A O 1
ATOM 1467 N N . ALA A 1 191 ? 1.078 5.479 3.203 1.00 91.44 191 ALA A N 1
ATOM 1468 C CA . ALA A 1 191 ? 0.765 4.614 2.069 1.00 91.44 191 ALA A CA 1
ATOM 1469 C C . ALA A 1 191 ? 1.908 4.427 1.060 1.00 91.44 191 ALA A C 1
ATOM 1471 O O . ALA A 1 191 ? 2.062 3.306 0.585 1.00 91.44 191 ALA A O 1
ATOM 1472 N N . PRO A 1 192 ? 2.724 5.444 0.710 1.00 93.56 192 PRO A N 1
ATOM 1473 C CA . PRO A 1 192 ? 3.869 5.215 -0.166 1.00 93.56 192 PRO A CA 1
ATOM 1474 C C . PRO A 1 192 ? 4.812 4.133 0.370 1.00 93.56 192 PRO A C 1
ATOM 1476 O O . PRO A 1 192 ? 5.178 3.239 -0.388 1.00 93.56 192 PRO A O 1
ATOM 1479 N N . TYR A 1 193 ? 5.114 4.152 1.673 1.00 95.31 193 TYR A N 1
ATOM 1480 C CA . TYR A 1 193 ? 5.938 3.124 2.301 1.00 95.31 193 TYR A CA 1
ATOM 1481 C C . TYR A 1 193 ? 5.230 1.771 2.337 1.00 95.31 193 TYR A C 1
ATOM 1483 O O . TYR A 1 193 ? 5.805 0.782 1.894 1.00 95.31 193 TYR A O 1
ATOM 1491 N N . ASP A 1 194 ? 3.963 1.722 2.760 1.00 95.25 194 ASP A N 1
ATOM 1492 C CA . ASP A 1 194 ? 3.183 0.477 2.829 1.00 95.25 194 ASP A CA 1
ATOM 1493 C C . ASP A 1 194 ? 3.106 -0.268 1.489 1.00 95.25 194 ASP A C 1
ATOM 1495 O O . ASP A 1 194 ? 2.913 -1.486 1.458 1.00 95.25 194 ASP A O 1
ATOM 1499 N N . MET A 1 195 ? 3.207 0.455 0.377 1.00 96.19 195 MET A N 1
ATOM 1500 C CA . MET A 1 195 ? 3.138 -0.100 -0.971 1.00 96.19 195 MET A CA 1
ATOM 1501 C C . MET A 1 195 ? 4.519 -0.469 -1.542 1.00 96.19 195 MET A C 1
ATOM 1503 O O . MET A 1 195 ? 4.593 -0.927 -2.682 1.00 96.19 195 MET A O 1
ATOM 1507 N N . THR A 1 196 ? 5.605 -0.310 -0.779 1.00 96.44 196 THR A N 1
ATOM 1508 C CA . THR A 1 196 ? 6.937 -0.818 -1.146 1.00 96.44 196 THR A CA 1
ATOM 1509 C C . THR A 1 196 ? 7.015 -2.340 -1.027 1.00 96.44 196 THR A C 1
ATOM 1511 O O . THR A 1 196 ? 6.245 -2.970 -0.297 1.00 96.44 196 THR A O 1
ATOM 1514 N N . PHE A 1 197 ? 7.979 -2.941 -1.730 1.00 95.00 197 PHE A N 1
ATOM 1515 C CA . PHE A 1 197 ? 8.285 -4.366 -1.573 1.00 95.00 197 PHE A CA 1
ATOM 1516 C C . PHE A 1 197 ? 8.852 -4.674 -0.180 1.00 95.00 197 PHE A C 1
ATOM 1518 O O . PHE A 1 197 ? 8.497 -5.682 0.417 1.00 95.00 197 PHE A O 1
ATOM 1525 N N . GLU A 1 198 ? 9.659 -3.763 0.369 1.00 95.00 198 GLU A N 1
ATOM 1526 C CA . GLU A 1 198 ? 10.246 -3.887 1.706 1.00 95.00 198 GLU A CA 1
ATOM 1527 C C . GLU A 1 198 ? 9.176 -3.935 2.806 1.00 95.00 198 GLU A C 1
ATOM 1529 O O . GLU A 1 198 ? 9.180 -4.845 3.634 1.00 95.00 198 GLU A O 1
ATOM 1534 N N . ALA A 1 199 ? 8.217 -3.004 2.792 1.00 95.31 199 ALA A N 1
ATOM 1535 C CA . ALA A 1 199 ? 7.125 -3.009 3.763 1.00 95.31 199 ALA A CA 1
ATOM 1536 C C . ALA A 1 199 ? 6.237 -4.251 3.612 1.00 95.31 199 ALA A C 1
ATOM 1538 O O . ALA A 1 199 ? 5.772 -4.811 4.605 1.00 95.31 199 ALA A O 1
ATOM 1539 N N . ALA A 1 200 ? 6.006 -4.709 2.377 1.00 94.94 200 ALA A N 1
ATOM 1540 C CA . ALA A 1 200 ? 5.262 -5.937 2.140 1.00 94.94 200 ALA A CA 1
ATOM 1541 C C . ALA A 1 200 ? 5.976 -7.170 2.717 1.00 94.94 200 ALA A C 1
ATOM 1543 O O . ALA A 1 200 ? 5.333 -7.957 3.413 1.00 94.94 200 ALA A O 1
ATOM 1544 N N . ASP A 1 201 ? 7.289 -7.292 2.513 1.00 93.94 201 ASP A N 1
ATOM 1545 C CA . ASP A 1 201 ? 8.105 -8.367 3.087 1.00 93.94 201 ASP A CA 1
ATOM 1546 C C . ASP A 1 201 ? 8.105 -8.317 4.623 1.00 93.94 201 ASP A C 1
ATOM 1548 O O . ASP A 1 201 ? 7.962 -9.350 5.279 1.00 93.94 201 ASP A O 1
ATOM 1552 N N . ALA A 1 202 ? 8.188 -7.122 5.219 1.00 93.88 202 ALA A N 1
ATOM 1553 C CA . ALA A 1 202 ? 8.092 -6.949 6.668 1.00 93.88 202 ALA A CA 1
ATOM 1554 C C . ALA A 1 202 ? 6.730 -7.418 7.222 1.00 93.88 202 ALA A C 1
ATOM 1556 O O . ALA A 1 202 ? 6.675 -8.080 8.263 1.00 93.88 202 ALA A O 1
ATOM 1557 N N . ARG A 1 203 ? 5.627 -7.138 6.513 1.00 94.00 203 ARG A N 1
ATOM 1558 C CA . ARG A 1 203 ? 4.281 -7.627 6.867 1.00 94.00 203 ARG A CA 1
ATOM 1559 C C . ARG A 1 203 ? 4.136 -9.141 6.699 1.00 94.00 203 ARG A C 1
ATOM 1561 O O . ARG A 1 203 ? 3.505 -9.782 7.541 1.00 94.00 203 ARG A O 1
ATOM 1568 N N . GLU A 1 204 ? 4.703 -9.713 5.635 1.00 92.06 204 GLU A N 1
ATOM 1569 C CA . GLU A 1 204 ? 4.752 -11.167 5.406 1.00 92.06 204 GLU A CA 1
ATOM 1570 C C . GLU A 1 204 ? 5.526 -11.858 6.542 1.00 92.06 204 GLU A C 1
ATOM 1572 O O . GLU A 1 204 ? 5.007 -12.796 7.150 1.00 92.06 204 GLU A O 1
ATOM 1577 N N . ALA A 1 205 ? 6.689 -11.325 6.931 1.00 92.50 205 ALA A N 1
ATOM 1578 C CA . ALA A 1 205 ? 7.477 -11.825 8.059 1.00 92.50 205 ALA A CA 1
ATOM 1579 C C . ALA A 1 205 ? 6.732 -11.742 9.407 1.00 92.50 205 ALA A C 1
ATOM 1581 O O . ALA A 1 205 ? 6.903 -12.608 10.265 1.00 92.50 205 ALA A O 1
ATOM 1582 N N . ALA A 1 206 ? 5.875 -10.732 9.584 1.00 93.62 206 ALA A N 1
ATOM 1583 C CA . ALA A 1 206 ? 5.012 -10.578 10.756 1.00 93.62 206 ALA A CA 1
ATOM 1584 C C . ALA A 1 206 ? 3.727 -11.431 10.706 1.00 93.62 206 ALA A C 1
ATOM 1586 O O . ALA A 1 206 ? 2.911 -11.362 11.626 1.00 93.62 206 ALA A O 1
ATOM 1587 N N . LEU A 1 207 ? 3.526 -12.229 9.648 1.00 93.44 207 LEU A N 1
ATOM 1588 C CA . LEU A 1 207 ? 2.320 -13.032 9.415 1.00 93.4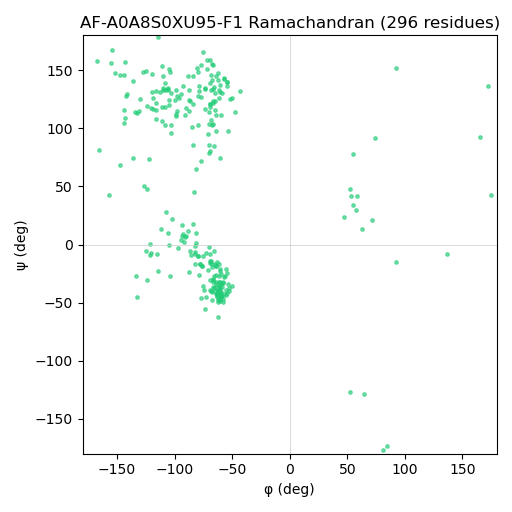4 207 LEU A CA 1
ATOM 1589 C C . LEU A 1 207 ? 1.027 -12.198 9.382 1.00 93.44 207 LEU A C 1
ATOM 1591 O O . LEU A 1 207 ? -0.056 -12.701 9.694 1.00 93.44 207 LEU A O 1
ATOM 1595 N N . GLU A 1 208 ? 1.115 -10.932 8.964 1.00 94.25 208 GLU A N 1
ATOM 1596 C CA . GLU A 1 208 ? -0.057 -10.062 8.829 1.00 94.25 208 GLU A CA 1
ATOM 1597 C C . GLU A 1 208 ? -1.046 -10.620 7.794 1.00 94.25 208 GLU A C 1
ATOM 1599 O O . GLU A 1 208 ? -2.258 -10.569 7.985 1.00 94.25 208 GLU A O 1
ATOM 1604 N N . GLY A 1 209 ? -0.517 -11.228 6.727 1.00 92.12 209 GLY A N 1
ATOM 1605 C CA . GLY A 1 209 ? -1.277 -11.849 5.641 1.00 92.12 209 GLY A CA 1
ATOM 1606 C C . GLY A 1 209 ? -1.796 -13.261 5.908 1.00 92.12 209 GLY A C 1
ATOM 1607 O O . GLY A 1 209 ? -2.226 -13.923 4.963 1.00 92.12 209 GLY A O 1
ATOM 1608 N N . ARG A 1 210 ? -1.721 -13.762 7.147 1.00 93.50 210 ARG A N 1
ATOM 1609 C CA . ARG A 1 210 ? -2.180 -15.120 7.471 1.00 93.50 210 ARG A CA 1
ATOM 1610 C C . ARG A 1 210 ? -3.683 -15.275 7.212 1.00 93.50 210 ARG A C 1
ATOM 1612 O O . ARG A 1 210 ? -4.475 -14.381 7.506 1.00 93.50 210 ARG A O 1
ATOM 1619 N N . VAL A 1 211 ? -4.074 -16.436 6.695 1.00 93.50 211 VAL A N 1
ATOM 1620 C CA . VAL A 1 211 ? -5.480 -16.759 6.421 1.00 93.50 211 VAL A CA 1
ATOM 1621 C C . VAL A 1 211 ? -6.182 -17.278 7.672 1.00 93.50 211 VAL A C 1
ATOM 1623 O O . VAL A 1 211 ? -5.589 -18.000 8.475 1.00 93.50 211 VAL A O 1
ATOM 1626 N N . TYR A 1 212 ? -7.460 -16.935 7.815 1.00 93.88 212 TYR A N 1
ATOM 1627 C CA . TYR A 1 212 ? -8.316 -17.412 8.898 1.00 93.88 212 TYR A CA 1
ATOM 1628 C C . TYR A 1 212 ? -9.293 -18.467 8.361 1.00 93.88 212 TYR A C 1
ATOM 1630 O O . TYR A 1 212 ? -9.885 -18.259 7.300 1.00 93.88 212 TYR A O 1
ATOM 1638 N N . PRO A 1 213 ? -9.477 -19.603 9.058 1.00 93.69 213 PRO A N 1
ATOM 1639 C CA . PRO A 1 213 ? -10.232 -20.747 8.536 1.00 93.69 213 PRO A CA 1
ATOM 1640 C C . PRO A 1 213 ? -11.717 -20.446 8.293 1.00 93.69 213 PRO A C 1
ATOM 1642 O O . PRO A 1 213 ? -12.331 -21.068 7.430 1.00 93.69 213 PRO A O 1
ATOM 1645 N N . ASN A 1 214 ? -12.282 -19.479 9.020 1.00 94.19 214 ASN A N 1
ATOM 1646 C CA . ASN A 1 214 ? -13.688 -19.085 8.920 1.00 94.19 214 ASN A CA 1
ATOM 1647 C C . ASN A 1 214 ? -13.922 -17.920 7.938 1.00 94.19 214 ASN A C 1
ATOM 1649 O O . ASN A 1 214 ? -15.039 -17.413 7.831 1.00 94.19 214 ASN A O 1
ATOM 1653 N N . THR A 1 215 ? -12.889 -17.509 7.195 1.00 95.75 215 THR A N 1
ATOM 1654 C CA . THR A 1 215 ? -12.954 -16.402 6.237 1.00 95.75 215 THR A CA 1
ATOM 1655 C C . THR A 1 215 ? -12.703 -16.891 4.814 1.00 95.75 215 THR A C 1
ATOM 1657 O O . THR A 1 215 ? -11.722 -17.571 4.522 1.00 95.75 215 THR A O 1
ATOM 1660 N N . PHE A 1 216 ? -13.563 -16.484 3.882 1.00 96.75 216 PHE A N 1
ATOM 1661 C CA . PHE A 1 216 ? -13.366 -16.729 2.454 1.00 96.75 216 PHE A CA 1
ATOM 1662 C C . PHE A 1 216 ? -12.508 -15.629 1.822 1.00 96.75 216 PHE A C 1
ATOM 1664 O O . PHE A 1 216 ? -12.886 -14.459 1.847 1.00 96.75 216 PHE A O 1
ATOM 1671 N N . TYR A 1 217 ? -11.397 -15.994 1.185 1.00 96.56 217 TYR A N 1
ATOM 1672 C CA . TYR A 1 217 ? -10.528 -15.048 0.478 1.00 96.56 217 TYR A CA 1
ATOM 1673 C C . TYR A 1 217 ? -10.680 -15.194 -1.031 1.00 96.56 217 TYR A C 1
ATOM 1675 O O . TYR A 1 217 ? -10.657 -16.302 -1.567 1.00 96.56 217 TYR A O 1
ATOM 1683 N N . ARG A 1 218 ? -10.811 -14.064 -1.727 1.00 97.25 218 ARG A N 1
ATOM 1684 C CA . ARG A 1 218 ? -10.828 -14.019 -3.186 1.00 97.25 218 ARG A CA 1
ATOM 1685 C C . ARG A 1 218 ? -10.072 -12.805 -3.698 1.00 97.25 218 ARG A C 1
ATOM 1687 O O . ARG A 1 218 ? -10.385 -11.678 -3.327 1.00 97.25 218 ARG A O 1
ATOM 1694 N N . SER A 1 219 ? -9.158 -13.044 -4.627 1.00 96.75 219 SER A N 1
ATOM 1695 C CA . SER A 1 219 ? -8.446 -11.989 -5.344 1.00 96.75 219 SER A CA 1
ATOM 1696 C C . SER A 1 219 ? -8.927 -11.908 -6.789 1.00 96.75 219 SER A C 1
ATOM 1698 O O . SER A 1 219 ? -9.064 -12.917 -7.481 1.00 96.75 219 SER A O 1
ATOM 1700 N N . HIS A 1 220 ? -9.200 -10.692 -7.244 1.00 97.06 220 HIS A N 1
ATOM 1701 C CA . HIS A 1 220 ? -9.565 -10.350 -8.609 1.00 97.06 220 HIS A CA 1
ATOM 1702 C C . HIS A 1 220 ? -8.382 -9.628 -9.236 1.00 97.06 220 HIS A C 1
ATOM 1704 O O . HIS A 1 220 ? -8.129 -8.454 -8.955 1.00 97.06 220 HIS A O 1
ATOM 1710 N N . VAL A 1 221 ? -7.651 -10.369 -10.060 1.00 95.69 221 VAL A N 1
ATOM 1711 C CA . VAL A 1 221 ? -6.430 -9.896 -10.699 1.00 95.69 221 VAL A CA 1
ATOM 1712 C C . VAL A 1 221 ? -6.749 -9.343 -12.075 1.00 95.69 221 VAL A C 1
ATOM 1714 O O . VAL A 1 221 ? -7.408 -10.005 -12.878 1.00 95.69 221 VAL A O 1
ATOM 1717 N N . SER A 1 222 ? -6.267 -8.134 -12.334 1.00 94.38 222 SER A N 1
ATOM 1718 C CA . SER A 1 222 ? -6.386 -7.476 -13.629 1.00 94.38 222 SER A CA 1
ATOM 1719 C C . SER A 1 222 ? -5.028 -7.372 -14.302 1.00 94.38 222 SER A C 1
ATOM 1721 O O . SER A 1 222 ? -3.976 -7.330 -13.664 1.00 94.38 222 SER A O 1
ATOM 1723 N N . ARG A 1 223 ? -5.065 -7.309 -15.630 1.00 92.44 223 ARG A N 1
ATOM 1724 C CA . ARG A 1 223 ? -3.892 -7.175 -16.482 1.00 92.44 223 ARG A CA 1
ATOM 1725 C C . ARG A 1 223 ? -4.239 -6.251 -17.642 1.00 92.44 223 ARG A C 1
ATOM 1727 O O . ARG A 1 223 ? -5.227 -6.479 -18.333 1.00 92.44 223 ARG A O 1
ATOM 1734 N N . MET A 1 224 ? -3.412 -5.234 -17.855 1.00 89.62 224 MET A N 1
ATOM 1735 C CA . MET A 1 224 ? -3.540 -4.268 -18.954 1.00 89.62 224 MET A CA 1
ATOM 1736 C C . MET A 1 224 ? -2.303 -4.231 -19.859 1.00 89.62 224 MET A C 1
ATOM 1738 O O . MET A 1 224 ? -2.280 -3.490 -20.837 1.00 89.62 224 MET A O 1
ATOM 1742 N N . THR A 1 225 ? -1.284 -5.045 -19.582 1.00 85.19 225 THR A N 1
ATOM 1743 C CA . THR A 1 225 ? -0.102 -5.182 -20.440 1.00 85.19 225 THR A CA 1
ATOM 1744 C C . THR A 1 225 ? -0.131 -6.475 -21.250 1.00 85.19 225 THR A C 1
ATOM 1746 O O . THR A 1 225 ? -0.635 -7.502 -20.801 1.00 85.19 225 THR A O 1
ATOM 1749 N N . ARG A 1 226 ? 0.448 -6.458 -22.452 1.00 81.25 226 ARG A N 1
ATOM 1750 C CA . ARG A 1 226 ? 0.618 -7.634 -23.318 1.00 81.25 226 ARG A CA 1
ATOM 1751 C C . ARG A 1 226 ? 2.085 -7.746 -23.728 1.00 81.25 226 ARG A C 1
ATOM 1753 O O . ARG A 1 226 ? 2.756 -6.727 -23.865 1.00 81.25 226 ARG A O 1
ATOM 1760 N N . LYS A 1 227 ? 2.575 -8.974 -23.921 1.00 72.06 227 LYS A N 1
ATOM 1761 C CA . LYS A 1 227 ? 3.894 -9.203 -24.515 1.00 72.06 227 LYS A CA 1
ATOM 1762 C C . LYS A 1 227 ? 3.805 -8.795 -25.982 1.00 72.06 227 LYS A C 1
ATOM 1764 O O . LYS A 1 227 ? 2.975 -9.331 -26.714 1.00 72.06 227 LYS A O 1
ATOM 1769 N N . LEU A 1 228 ? 4.589 -7.801 -26.370 1.00 69.31 228 LEU A N 1
ATOM 1770 C CA . LEU A 1 228 ? 4.699 -7.386 -27.761 1.00 69.31 228 LEU A CA 1
ATOM 1771 C C . LEU A 1 228 ? 5.788 -8.254 -28.387 1.00 69.31 228 LEU A C 1
ATOM 1773 O O . LEU A 1 228 ? 6.889 -8.367 -27.839 1.00 69.31 228 LEU A O 1
ATOM 1777 N N . ASP A 1 229 ? 5.442 -8.948 -29.465 1.00 63.19 229 ASP A N 1
ATOM 1778 C CA . ASP A 1 229 ? 6.369 -9.830 -30.159 1.00 63.19 229 ASP A CA 1
ATOM 1779 C C . ASP A 1 229 ? 7.435 -8.980 -30.867 1.00 63.19 229 ASP A C 1
ATOM 1781 O O . ASP A 1 229 ? 7.129 -8.220 -31.777 1.00 63.19 229 ASP A O 1
ATOM 1785 N N . ALA A 1 230 ? 8.682 -9.106 -30.407 1.00 55.78 230 ALA A N 1
ATOM 1786 C CA . ALA A 1 230 ? 9.937 -8.816 -31.110 1.00 55.78 230 ALA A CA 1
ATOM 1787 C C . ALA A 1 230 ? 10.104 -7.488 -31.891 1.00 55.78 230 ALA A C 1
ATOM 1789 O O . ALA A 1 230 ? 10.983 -7.435 -32.750 1.00 55.78 230 ALA A O 1
ATOM 1790 N N . ASP A 1 231 ? 9.370 -6.412 -31.586 1.00 56.12 231 ASP A N 1
ATOM 1791 C CA . ASP A 1 231 ? 9.698 -5.079 -32.116 1.00 56.12 231 ASP A CA 1
ATOM 1792 C C . ASP A 1 231 ? 10.487 -4.252 -31.071 1.00 56.12 231 ASP A C 1
ATOM 1794 O O . ASP A 1 231 ? 9.948 -3.917 -30.008 1.00 56.12 231 ASP A O 1
ATOM 1798 N N . PRO A 1 232 ? 11.779 -3.938 -31.309 1.00 51.03 232 PRO A N 1
ATOM 1799 C CA . PRO A 1 232 ? 12.621 -3.199 -30.364 1.00 51.03 232 PRO A CA 1
ATOM 1800 C C . PRO A 1 232 ? 12.181 -1.745 -30.122 1.00 51.03 232 PRO A C 1
ATOM 1802 O O . PRO A 1 232 ? 12.767 -1.075 -29.271 1.00 51.03 232 PRO A O 1
ATOM 1805 N N . GLY A 1 233 ? 11.171 -1.252 -30.846 1.00 46.81 233 GLY A N 1
ATOM 1806 C CA . GLY A 1 233 ? 10.629 0.100 -30.696 1.00 46.81 233 GLY A CA 1
ATOM 1807 C C . GLY A 1 233 ? 9.384 0.233 -29.815 1.00 46.81 233 GLY A C 1
ATOM 1808 O O . GLY A 1 233 ? 8.919 1.356 -29.632 1.00 46.81 233 GLY A O 1
ATOM 1809 N N . ASP A 1 234 ? 8.817 -0.858 -29.290 1.00 49.34 234 ASP A N 1
ATOM 1810 C CA . ASP A 1 234 ? 7.445 -0.808 -28.776 1.00 49.34 234 ASP A CA 1
ATOM 1811 C C . ASP A 1 234 ? 7.339 -0.377 -27.298 1.00 49.34 234 ASP A C 1
ATOM 1813 O O . ASP A 1 234 ? 8.073 -0.830 -26.411 1.00 49.34 234 ASP A O 1
ATOM 1817 N N . HIS A 1 235 ? 6.412 0.548 -27.046 1.00 46.66 235 HIS A N 1
ATOM 1818 C CA . HIS A 1 235 ? 6.264 1.346 -25.832 1.00 46.66 235 HIS A CA 1
ATOM 1819 C C . HIS A 1 235 ? 5.808 0.496 -24.638 1.00 46.66 235 HIS A C 1
ATOM 1821 O O . HIS A 1 235 ? 4.639 0.487 -24.247 1.00 46.66 235 HIS A O 1
ATOM 1827 N N . ARG A 1 236 ? 6.746 -0.211 -24.003 1.00 59.38 236 ARG A N 1
ATOM 1828 C CA . ARG A 1 236 ? 6.502 -0.860 -22.711 1.00 59.38 236 ARG A CA 1
ATOM 1829 C C . ARG A 1 236 ? 6.141 0.204 -21.673 1.00 59.38 236 ARG A C 1
ATOM 1831 O O . ARG A 1 236 ? 6.840 1.206 -21.527 1.00 59.38 236 ARG A O 1
ATOM 1838 N N . HIS A 1 237 ? 5.056 -0.025 -20.933 1.00 65.62 237 HIS A N 1
ATOM 1839 C CA . HIS A 1 237 ? 4.672 0.832 -19.812 1.00 65.62 237 HIS A CA 1
ATOM 1840 C C . HIS A 1 237 ? 5.861 0.933 -18.832 1.00 65.62 237 HIS A C 1
ATOM 1842 O O . HIS A 1 237 ? 6.463 -0.103 -18.538 1.00 65.62 237 HIS A O 1
ATOM 1848 N N . PRO A 1 238 ? 6.211 2.119 -18.299 1.00 67.56 238 PRO A N 1
ATOM 1849 C CA . PRO A 1 238 ? 7.431 2.318 -17.498 1.00 67.56 238 PRO A CA 1
ATOM 1850 C C . PRO A 1 238 ? 7.512 1.403 -16.267 1.00 67.56 238 PRO A C 1
ATOM 1852 O O . PRO A 1 238 ? 8.589 1.004 -15.839 1.00 67.56 238 PRO A O 1
ATOM 1855 N N . ILE A 1 239 ? 6.352 1.004 -15.751 1.00 75.56 239 ILE A N 1
ATOM 1856 C CA . ILE A 1 239 ? 6.165 0.059 -14.646 1.00 75.56 239 ILE A CA 1
ATOM 1857 C C . ILE A 1 239 ? 6.610 -1.371 -15.017 1.00 75.56 239 ILE A C 1
ATOM 1859 O O . ILE A 1 239 ? 7.097 -2.095 -14.159 1.00 75.56 239 ILE A O 1
ATOM 1863 N N . GLY A 1 240 ? 6.505 -1.788 -16.281 1.00 74.38 240 GLY A N 1
ATOM 1864 C CA . GLY A 1 240 ? 6.938 -3.117 -16.739 1.00 74.38 240 GLY A CA 1
ATOM 1865 C C . GLY A 1 240 ? 8.439 -3.233 -17.036 1.00 74.38 240 GLY A C 1
ATOM 1866 O O . GLY A 1 240 ? 8.911 -4.322 -17.338 1.00 74.38 240 GLY A O 1
ATOM 1867 N N . LEU A 1 241 ? 9.183 -2.122 -16.980 1.00 80.38 241 LEU A N 1
ATOM 1868 C CA . LEU A 1 241 ? 10.634 -2.054 -17.210 1.00 80.38 241 LEU A CA 1
ATOM 1869 C C . LEU A 1 241 ? 11.434 -1.865 -15.915 1.00 80.38 241 LEU A C 1
ATOM 1871 O O . LEU A 1 241 ? 12.625 -1.557 -15.962 1.00 80.38 241 LEU A O 1
ATOM 1875 N N . PHE A 1 242 ? 10.779 -1.994 -14.763 1.00 84.25 242 PHE A N 1
ATOM 1876 C CA . PHE A 1 242 ? 11.420 -1.776 -13.478 1.00 84.25 242 PHE A CA 1
ATOM 1877 C C . PHE A 1 242 ? 12.486 -2.849 -13.210 1.00 84.25 242 PHE A C 1
ATOM 1879 O O . PHE A 1 242 ? 12.196 -4.043 -13.228 1.00 84.25 242 PHE A O 1
ATOM 1886 N N . ASP A 1 243 ? 13.722 -2.415 -12.962 1.00 86.31 243 ASP A N 1
ATOM 1887 C CA . ASP A 1 243 ? 14.840 -3.297 -12.633 1.00 86.31 243 ASP A CA 1
ATOM 1888 C C . ASP A 1 243 ? 14.839 -3.585 -11.128 1.00 86.31 243 ASP A C 1
ATOM 1890 O O . ASP A 1 243 ? 15.273 -2.757 -10.332 1.00 86.31 243 ASP A O 1
ATOM 1894 N N . TYR A 1 244 ? 14.352 -4.760 -10.724 1.00 86.94 244 TYR A N 1
ATOM 1895 C CA . TYR A 1 244 ? 14.279 -5.150 -9.311 1.00 86.94 244 TYR A CA 1
ATOM 1896 C C . TYR A 1 244 ? 15.656 -5.281 -8.637 1.00 86.94 244 TYR A C 1
ATOM 1898 O O . TYR A 1 244 ? 15.737 -5.214 -7.411 1.00 86.94 244 TYR A O 1
ATOM 1906 N N . SER A 1 245 ? 16.752 -5.412 -9.397 1.00 87.00 245 SER A N 1
ATOM 1907 C CA . SER A 1 245 ? 18.102 -5.565 -8.830 1.00 87.00 245 SER A CA 1
ATOM 1908 C C . SER A 1 245 ? 18.608 -4.309 -8.103 1.00 87.00 245 SER A C 1
ATOM 1910 O O . SER A 1 245 ? 19.513 -4.391 -7.262 1.00 87.00 245 SER A O 1
ATOM 1912 N N . VAL A 1 246 ? 18.001 -3.150 -8.385 1.00 90.38 246 VAL A N 1
ATOM 1913 C CA . VAL A 1 246 ? 18.344 -1.864 -7.757 1.00 90.38 246 VAL A CA 1
ATOM 1914 C C . VAL A 1 246 ? 17.742 -1.698 -6.357 1.00 90.38 246 VAL A C 1
ATOM 1916 O O . VAL A 1 246 ? 18.088 -0.741 -5.660 1.00 90.38 246 VAL A O 1
ATOM 1919 N N . LEU A 1 247 ? 16.843 -2.600 -5.949 1.00 90.44 247 LEU A N 1
ATOM 1920 C CA . LEU A 1 247 ? 16.224 -2.592 -4.628 1.00 90.44 247 LEU A CA 1
ATOM 1921 C C . LEU A 1 247 ? 17.219 -3.061 -3.559 1.00 90.44 247 LEU A C 1
ATOM 1923 O O . LEU A 1 247 ? 17.923 -4.065 -3.725 1.00 90.44 247 LEU A O 1
ATOM 1927 N N . LYS A 1 248 ? 17.282 -2.318 -2.453 1.00 90.25 248 LYS A N 1
ATOM 1928 C CA . LYS A 1 248 ? 18.031 -2.652 -1.240 1.00 90.25 248 LYS A CA 1
ATOM 1929 C C . LYS A 1 248 ? 17.122 -2.387 -0.028 1.00 90.25 248 LYS A C 1
ATOM 1931 O O . LYS A 1 248 ? 16.826 -1.218 0.210 1.00 90.25 248 LYS A O 1
ATOM 1936 N N . PRO A 1 249 ? 16.725 -3.428 0.729 1.00 90.56 249 PRO A N 1
ATOM 1937 C CA . PRO A 1 249 ? 17.075 -4.844 0.538 1.00 90.56 249 PRO A CA 1
ATOM 1938 C C . PRO A 1 249 ? 16.465 -5.454 -0.748 1.00 90.56 249 PRO A C 1
ATOM 1940 O O . PRO A 1 249 ? 15.470 -4.935 -1.254 1.00 90.56 249 PRO A O 1
ATOM 1943 N N . PRO A 1 250 ? 17.061 -6.527 -1.315 1.00 89.00 250 PRO A N 1
ATOM 1944 C CA . PRO A 1 250 ? 16.421 -7.287 -2.388 1.00 89.00 250 PRO A CA 1
ATOM 1945 C C . PRO A 1 250 ? 15.094 -7.874 -1.888 1.00 89.00 250 PRO A C 1
ATOM 1947 O O . PRO A 1 250 ? 15.067 -8.385 -0.766 1.00 89.00 250 PRO A O 1
ATOM 1950 N N . PRO A 1 251 ? 14.017 -7.833 -2.686 1.00 88.44 251 PRO A N 1
ATOM 1951 C CA . PRO A 1 251 ? 12.727 -8.327 -2.236 1.00 88.44 251 PRO A CA 1
ATOM 1952 C C . PRO A 1 251 ? 12.717 -9.858 -2.154 1.00 88.44 251 PRO A C 1
ATOM 1954 O O . PRO A 1 251 ? 13.410 -10.545 -2.915 1.00 88.44 251 PRO A O 1
ATOM 1957 N N . SER A 1 252 ? 11.898 -10.405 -1.257 1.00 86.75 252 SER A N 1
ATOM 1958 C CA . SER A 1 252 ? 11.829 -11.843 -0.962 1.00 86.75 252 SER A CA 1
ATOM 1959 C C . SER A 1 252 ? 11.617 -12.707 -2.213 1.00 86.75 252 SER A C 1
ATOM 1961 O O . SER A 1 252 ? 12.282 -13.732 -2.385 1.00 86.75 252 SER A O 1
ATOM 1963 N N . PHE A 1 253 ? 10.777 -12.254 -3.148 1.00 83.31 253 PHE A N 1
ATOM 1964 C CA . PHE A 1 253 ? 10.482 -12.958 -4.400 1.00 83.31 253 PHE A CA 1
ATOM 1965 C C . PHE A 1 253 ? 11.639 -12.953 -5.411 1.00 83.31 253 PHE A C 1
ATOM 1967 O O . PHE A 1 253 ? 11.696 -13.834 -6.265 1.00 83.31 253 PHE A O 1
ATOM 1974 N N . SER A 1 254 ? 12.588 -12.014 -5.324 1.00 77.25 254 SER A N 1
ATOM 1975 C CA . SER A 1 254 ? 13.770 -12.002 -6.201 1.00 77.25 254 SER A CA 1
ATOM 1976 C C . SER A 1 254 ? 14.809 -13.057 -5.815 1.00 77.25 254 SER A C 1
ATOM 1978 O O . SER A 1 254 ? 15.735 -13.307 -6.579 1.00 77.25 254 SER A O 1
ATOM 1980 N N . SER A 1 255 ? 14.654 -13.702 -4.655 1.00 61.72 255 SER A N 1
ATOM 1981 C CA . SER A 1 255 ? 15.548 -14.766 -4.176 1.00 61.72 255 SER A CA 1
ATOM 1982 C C . SER A 1 255 ? 15.223 -16.144 -4.770 1.00 61.72 255 SER A C 1
ATOM 1984 O O . SER A 1 255 ? 15.905 -17.125 -4.470 1.00 61.72 255 SER A O 1
ATOM 1986 N N . ILE A 1 256 ? 14.181 -16.248 -5.606 1.00 52.12 256 ILE A N 1
ATOM 1987 C CA . ILE A 1 256 ? 13.767 -17.488 -6.277 1.00 52.12 256 ILE A CA 1
ATOM 1988 C C . ILE A 1 256 ? 14.722 -17.734 -7.454 1.00 52.12 256 ILE A C 1
ATOM 1990 O O . ILE A 1 256 ? 14.404 -17.510 -8.614 1.00 52.12 256 ILE A O 1
ATOM 1994 N N . GLY A 1 257 ? 15.955 -18.113 -7.126 1.00 43.19 257 GLY A N 1
ATOM 1995 C CA . GLY A 1 257 ? 17.037 -18.220 -8.097 1.00 43.19 257 GLY A CA 1
ATOM 1996 C C . GLY A 1 257 ? 18.381 -18.554 -7.468 1.00 43.19 257 GLY A C 1
ATOM 1997 O O . GLY A 1 257 ? 19.379 -17.935 -7.806 1.00 43.19 257 GLY A O 1
ATOM 1998 N N . THR A 1 258 ? 18.432 -19.483 -6.510 1.00 33.50 258 THR A N 1
ATOM 1999 C CA . THR A 1 258 ? 19.613 -20.350 -6.309 1.00 33.50 258 THR A CA 1
ATOM 2000 C C . THR A 1 258 ? 19.264 -21.530 -5.392 1.00 33.50 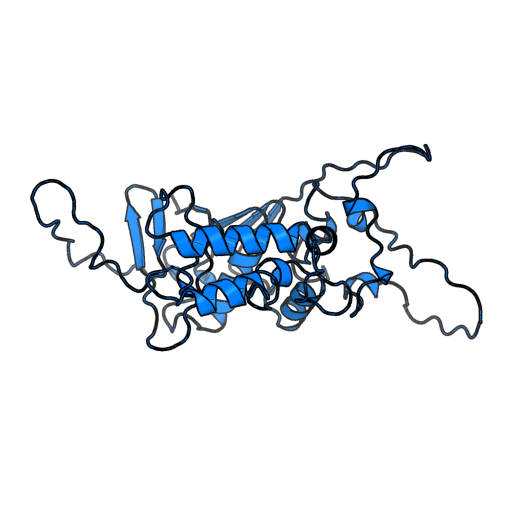258 THR A C 1
ATOM 2002 O O . THR A 1 258 ? 19.581 -21.534 -4.201 1.00 33.50 258 THR A O 1
ATOM 2005 N N . PRO A 1 259 ? 18.644 -22.598 -5.920 1.00 33.81 259 PRO A N 1
ATOM 2006 C CA . PRO A 1 259 ? 18.793 -23.902 -5.305 1.00 33.81 259 PRO A CA 1
ATOM 2007 C C . PRO A 1 259 ? 20.229 -24.383 -5.568 1.00 33.81 259 PRO A C 1
ATOM 2009 O O . PRO A 1 259 ? 20.534 -24.926 -6.621 1.00 33.81 259 PRO A O 1
ATOM 2012 N N . GLY A 1 260 ? 21.131 -24.148 -4.613 1.00 36.66 260 GLY A N 1
ATOM 2013 C CA . GLY A 1 260 ? 22.303 -25.000 -4.384 1.00 36.66 260 GLY A CA 1
ATOM 2014 C C . GLY A 1 260 ? 23.298 -25.215 -5.532 1.00 36.66 260 GLY A C 1
ATOM 2015 O O . GLY A 1 260 ? 23.794 -26.332 -5.661 1.00 36.66 260 GLY A O 1
ATOM 2016 N N . TYR A 1 261 ? 23.655 -24.192 -6.310 1.00 35.41 261 TYR A N 1
ATOM 2017 C CA . TYR A 1 261 ? 24.792 -24.291 -7.229 1.00 35.41 261 TYR A CA 1
ATOM 2018 C C . TYR A 1 261 ? 26.000 -23.544 -6.649 1.00 35.41 261 TYR A C 1
ATOM 2020 O O . TYR A 1 261 ? 26.106 -22.322 -6.726 1.00 35.41 261 TYR A O 1
ATOM 2028 N N . LYS A 1 262 ? 26.885 -24.297 -5.984 1.00 39.94 262 LYS A N 1
ATOM 2029 C CA . LYS A 1 262 ? 28.266 -23.867 -5.755 1.00 39.94 262 LYS A CA 1
ATOM 2030 C C . LYS A 1 262 ? 28.952 -23.925 -7.114 1.00 39.94 262 LYS A C 1
ATOM 2032 O O . LYS A 1 262 ? 29.279 -25.026 -7.537 1.00 39.94 262 LYS A O 1
ATOM 2037 N N . ASP A 1 263 ? 29.168 -22.793 -7.768 1.00 38.91 263 ASP A N 1
ATOM 2038 C CA . ASP A 1 263 ? 30.205 -22.738 -8.793 1.00 38.91 263 ASP A CA 1
ATOM 2039 C C . ASP A 1 263 ? 31.093 -21.518 -8.579 1.00 38.91 263 ASP A C 1
ATOM 2041 O O . ASP A 1 263 ? 30.674 -20.361 -8.653 1.00 38.91 263 ASP A O 1
ATOM 2045 N N . ASP A 1 264 ? 32.344 -21.836 -8.263 1.00 44.34 264 ASP A N 1
ATOM 2046 C CA . ASP A 1 264 ? 33.488 -20.949 -8.300 1.00 44.34 264 ASP A CA 1
ATOM 2047 C C . ASP A 1 264 ? 33.745 -20.566 -9.764 1.00 44.34 264 ASP A C 1
ATOM 2049 O O . ASP A 1 264 ? 34.556 -21.183 -10.454 1.00 44.34 264 ASP A O 1
ATOM 2053 N N . ALA A 1 265 ? 33.054 -19.548 -10.270 1.00 41.38 265 ALA A N 1
ATOM 2054 C CA . ALA A 1 265 ? 33.409 -18.937 -11.543 1.00 41.38 265 ALA A CA 1
ATOM 2055 C C . ALA A 1 265 ? 33.165 -17.426 -11.515 1.00 41.38 265 ALA A C 1
ATOM 2057 O O . ALA A 1 265 ? 32.054 -16.925 -11.376 1.00 41.38 265 ALA A O 1
ATOM 2058 N N . MET A 1 266 ? 34.271 -16.700 -11.634 1.00 56.75 266 MET A N 1
ATOM 2059 C CA . MET A 1 266 ? 34.336 -15.264 -11.866 1.00 56.75 266 MET A CA 1
ATOM 2060 C C . MET A 1 266 ? 33.798 -14.951 -13.281 1.00 56.75 266 MET A C 1
ATOM 2062 O O . MET A 1 266 ? 34.137 -15.684 -14.206 1.00 56.75 266 MET A O 1
ATOM 2066 N N . PHE A 1 267 ? 33.056 -13.835 -13.418 1.00 42.00 267 PHE A N 1
ATOM 2067 C CA . PHE A 1 267 ? 32.503 -13.164 -14.629 1.00 42.00 267 PHE A CA 1
ATOM 2068 C C . PHE A 1 267 ? 31.073 -13.543 -15.083 1.00 42.00 267 PHE A C 1
ATOM 2070 O O . PHE A 1 267 ? 30.711 -14.709 -15.007 1.00 42.00 267 PHE A O 1
ATOM 2077 N N . PRO A 1 268 ? 30.332 -12.634 -15.760 1.00 38.38 268 PRO A N 1
ATOM 2078 C CA . PRO A 1 268 ? 30.095 -11.203 -15.544 1.00 38.38 268 PRO A CA 1
ATOM 2079 C C . PRO A 1 268 ? 28.608 -10.932 -15.190 1.00 38.38 268 PRO A C 1
ATOM 2081 O O . PRO A 1 268 ? 27.785 -11.832 -15.124 1.00 38.38 268 PRO A O 1
ATOM 2084 N N . THR A 1 269 ? 28.269 -9.669 -14.939 1.00 38.78 269 THR A N 1
ATOM 2085 C CA . THR A 1 269 ? 26.960 -9.142 -14.513 1.00 38.78 269 THR A CA 1
ATOM 2086 C C . THR A 1 269 ? 25.820 -9.403 -15.518 1.00 38.78 269 THR A C 1
ATOM 2088 O O . THR A 1 269 ? 25.386 -8.488 -16.214 1.00 38.78 269 THR A O 1
ATOM 2091 N N . GLU A 1 270 ? 25.313 -10.631 -15.611 1.00 37.69 270 GLU A N 1
ATOM 2092 C CA . GLU A 1 270 ? 24.018 -10.894 -16.243 1.00 37.69 270 GLU A CA 1
ATOM 2093 C C . GLU A 1 270 ? 22.900 -10.501 -15.273 1.00 37.69 270 GLU A C 1
ATOM 2095 O O . GLU A 1 270 ? 22.901 -10.864 -14.095 1.00 37.69 270 GLU A O 1
ATOM 2100 N N . ARG A 1 271 ? 21.978 -9.664 -15.763 1.00 42.19 271 ARG A N 1
ATOM 2101 C CA . ARG A 1 271 ? 20.752 -9.295 -15.053 1.00 42.19 271 ARG A CA 1
ATOM 2102 C C . ARG A 1 271 ? 20.084 -10.584 -14.586 1.00 42.19 271 ARG A C 1
ATOM 2104 O O . ARG A 1 271 ? 19.826 -11.442 -15.419 1.00 42.19 271 ARG A O 1
ATOM 2111 N N . LEU A 1 272 ? 19.787 -10.691 -13.289 1.00 44.09 272 LEU A N 1
ATOM 2112 C CA . LEU A 1 272 ? 18.834 -11.675 -12.782 1.00 44.09 272 LEU A CA 1
ATOM 2113 C C . LEU A 1 272 ? 17.535 -11.486 -13.571 1.00 44.09 272 LEU A C 1
ATOM 2115 O O . LEU A 1 272 ? 16.768 -10.558 -13.304 1.00 44.09 272 LEU A O 1
ATOM 2119 N N . GLU A 1 273 ? 17.331 -12.309 -14.597 1.00 48.22 273 GLU A N 1
ATOM 2120 C CA . GLU A 1 273 ? 16.068 -12.374 -15.304 1.00 48.22 273 GLU A CA 1
ATOM 2121 C C . GLU A 1 273 ? 15.071 -12.949 -14.306 1.00 48.22 273 GLU A C 1
ATOM 2123 O O . GLU A 1 273 ? 15.078 -14.125 -13.959 1.00 48.22 273 GLU A O 1
ATOM 2128 N N . VAL A 1 274 ? 14.240 -12.073 -13.753 1.00 54.56 274 VAL A N 1
ATOM 2129 C CA . VAL A 1 274 ? 13.040 -12.491 -13.044 1.00 54.56 274 VAL A CA 1
ATOM 2130 C C . VAL A 1 274 ? 12.099 -13.016 -14.139 1.00 54.56 274 VAL A C 1
ATOM 2132 O O . VAL A 1 274 ? 11.345 -12.255 -14.738 1.00 54.56 274 VAL A O 1
ATOM 2135 N N . GLU A 1 275 ? 12.258 -14.294 -14.498 1.00 55.38 275 GLU A N 1
ATOM 2136 C CA . GLU A 1 275 ? 11.802 -14.897 -15.768 1.00 55.38 275 GLU A CA 1
ATOM 2137 C C . GLU A 1 275 ? 10.272 -15.028 -15.928 1.00 55.38 275 GLU A C 1
ATOM 2139 O O . GLU A 1 275 ? 9.779 -15.339 -17.015 1.00 55.38 275 GLU A O 1
ATOM 2144 N N . GLY A 1 276 ? 9.487 -14.761 -14.882 1.00 73.69 276 GLY A N 1
ATOM 2145 C CA . GLY A 1 276 ? 8.031 -14.913 -14.916 1.00 73.69 276 GLY A CA 1
ATOM 2146 C C . GLY A 1 276 ? 7.297 -13.758 -15.608 1.00 73.69 276 GLY A C 1
ATOM 2147 O O . GLY A 1 276 ? 7.563 -12.577 -15.358 1.00 73.69 276 GLY A O 1
ATOM 2148 N N . GLU A 1 277 ? 6.307 -14.085 -16.447 1.00 80.88 277 GLU A N 1
ATOM 2149 C CA . GLU A 1 277 ? 5.412 -13.097 -17.065 1.00 80.88 277 GLU A CA 1
ATOM 2150 C C . GLU A 1 277 ? 4.746 -12.188 -16.025 1.00 80.88 277 GLU A C 1
ATOM 2152 O O . GLU A 1 277 ? 4.557 -10.993 -16.247 1.00 80.88 277 GLU A O 1
ATOM 2157 N N . GLU A 1 278 ? 4.451 -12.746 -14.860 1.00 81.44 278 GLU A N 1
ATOM 2158 C CA . GLU A 1 278 ? 3.811 -12.101 -13.729 1.00 81.44 278 GLU A CA 1
ATOM 2159 C C . GLU A 1 278 ? 4.585 -10.911 -13.144 1.00 81.44 278 GLU A C 1
ATOM 2161 O O . GLU A 1 278 ? 3.954 -10.040 -12.542 1.00 81.44 278 GLU A O 1
ATOM 2166 N N . TYR A 1 279 ? 5.907 -10.834 -13.349 1.00 82.06 279 TYR A N 1
ATOM 2167 C CA . TYR A 1 279 ? 6.771 -9.790 -12.780 1.00 82.06 279 TYR A CA 1
ATOM 2168 C C . TYR A 1 279 ? 6.864 -8.523 -13.631 1.00 82.06 279 TYR A C 1
ATOM 2170 O O . TYR A 1 279 ? 7.136 -7.443 -13.097 1.00 82.06 279 TYR A O 1
ATOM 2178 N N . TRP A 1 280 ? 6.601 -8.628 -14.937 1.00 83.50 280 TRP A N 1
ATOM 2179 C CA . TRP A 1 280 ? 6.459 -7.467 -15.821 1.00 83.50 280 TRP A CA 1
ATOM 2180 C C . TRP A 1 280 ? 4.992 -7.177 -16.166 1.00 83.50 280 TRP A C 1
ATOM 2182 O O . TRP A 1 280 ? 4.638 -6.022 -16.439 1.00 83.50 280 TRP A O 1
ATOM 2192 N N . ALA A 1 281 ? 4.117 -8.190 -16.146 1.00 89.12 281 ALA A N 1
ATOM 2193 C CA . ALA A 1 281 ? 2.691 -8.007 -16.365 1.00 89.12 281 ALA A CA 1
ATOM 2194 C C . ALA A 1 281 ? 2.070 -7.183 -15.229 1.00 89.12 281 ALA A C 1
ATOM 2196 O O . ALA A 1 281 ? 2.350 -7.401 -14.054 1.00 89.12 281 ALA A O 1
ATOM 2197 N N . ASN A 1 282 ? 1.221 -6.215 -15.572 1.00 92.50 282 ASN A N 1
ATOM 2198 C CA . ASN A 1 282 ? 0.589 -5.322 -14.602 1.00 92.50 282 ASN A CA 1
ATOM 2199 C C . ASN A 1 282 ? -0.739 -4.774 -15.142 1.00 92.50 282 ASN A C 1
ATOM 2201 O O . ASN A 1 282 ? -1.043 -4.899 -16.331 1.00 92.50 282 ASN A O 1
ATOM 2205 N N . ASP A 1 283 ? -1.535 -4.170 -14.266 1.00 92.88 283 ASP A N 1
ATOM 2206 C CA . ASP A 1 283 ? -2.789 -3.481 -14.603 1.00 92.88 283 ASP A CA 1
ATOM 2207 C C . ASP A 1 283 ? -2.611 -1.970 -14.852 1.00 92.88 283 ASP A C 1
ATOM 2209 O O . ASP A 1 283 ? -3.577 -1.214 -14.834 1.00 92.88 283 ASP A O 1
ATOM 2213 N N . GLY A 1 284 ? -1.371 -1.525 -15.072 1.00 90.94 284 GLY A N 1
ATOM 2214 C CA . GLY A 1 284 ? -0.990 -0.118 -15.153 1.00 90.94 284 GLY A CA 1
ATOM 2215 C C . GLY A 1 284 ? -0.528 0.474 -13.821 1.00 90.94 284 GLY A C 1
ATOM 2216 O O . GLY A 1 284 ? 0.109 1.525 -13.843 1.00 90.94 284 GLY A O 1
ATOM 2217 N N . ILE A 1 285 ? -0.792 -0.184 -12.683 1.00 92.25 285 ILE A N 1
ATOM 2218 C CA . ILE A 1 285 ? -0.435 0.302 -11.339 1.00 92.25 285 ILE A CA 1
ATOM 2219 C C . ILE A 1 285 ? 0.226 -0.785 -10.490 1.00 92.25 285 ILE A C 1
ATOM 2221 O O . ILE A 1 285 ? 1.233 -0.514 -9.844 1.00 92.25 285 ILE A O 1
ATOM 2225 N N . VAL A 1 286 ? -0.314 -2.001 -10.473 1.00 94.50 286 VAL A N 1
ATOM 2226 C CA . VAL A 1 286 ? 0.105 -3.118 -9.620 1.00 94.50 286 VAL A CA 1
ATOM 2227 C C . VAL A 1 286 ? 0.556 -4.295 -10.492 1.00 94.50 286 VAL A C 1
ATOM 2229 O O . VAL A 1 286 ? -0.170 -4.690 -11.415 1.00 94.50 286 VAL A O 1
ATOM 2232 N N . PRO A 1 287 ? 1.726 -4.900 -10.219 1.00 93.00 287 PRO A N 1
ATOM 2233 C CA . PRO A 1 287 ? 2.169 -6.079 -10.950 1.00 93.00 287 PRO A CA 1
ATOM 2234 C C . PRO A 1 287 ? 1.278 -7.281 -10.628 1.00 93.00 287 PRO A C 1
ATOM 2236 O O . PRO A 1 287 ? 0.783 -7.420 -9.510 1.00 93.00 287 PRO A O 1
ATOM 2239 N N . VAL A 1 288 ? 1.068 -8.155 -11.611 1.00 92.62 288 VAL A N 1
ATOM 2240 C CA . VAL A 1 288 ? 0.120 -9.278 -11.528 1.00 92.62 288 VAL A CA 1
ATOM 2241 C C . VAL A 1 288 ? 0.430 -10.189 -10.339 1.00 92.62 288 VAL A C 1
ATOM 2243 O O . VAL A 1 288 ? -0.489 -10.534 -9.598 1.00 92.62 288 VAL A O 1
ATOM 2246 N N . PHE A 1 289 ? 1.709 -10.501 -10.094 1.00 91.81 289 PHE A N 1
ATOM 2247 C CA . PHE A 1 289 ? 2.104 -11.363 -8.973 1.00 91.81 289 PHE A CA 1
ATOM 2248 C C . PHE A 1 289 ? 1.706 -10.797 -7.599 1.00 91.81 289 PHE A C 1
ATOM 2250 O O . PHE A 1 289 ? 1.387 -11.542 -6.676 1.00 91.81 289 PHE A O 1
ATOM 2257 N N . SER A 1 290 ? 1.703 -9.468 -7.461 1.00 94.62 290 SER A N 1
ATOM 2258 C CA . SER A 1 290 ? 1.365 -8.785 -6.209 1.00 94.62 290 SER A CA 1
ATOM 2259 C C . SER A 1 290 ? -0.142 -8.782 -5.938 1.00 94.62 290 SER A C 1
ATOM 2261 O O . SER A 1 290 ? -0.562 -8.612 -4.796 1.00 94.62 290 SER A O 1
ATOM 2263 N N . GLN A 1 291 ? -0.964 -9.029 -6.965 1.00 95.69 291 GLN A N 1
ATOM 2264 C CA . GLN A 1 291 ? -2.424 -9.041 -6.857 1.00 95.69 291 GLN A CA 1
ATOM 2265 C C . GLN A 1 291 ? -3.009 -10.355 -6.331 1.00 95.69 291 GLN A C 1
ATOM 2267 O O . GLN A 1 291 ? -4.173 -10.375 -5.927 1.00 95.69 291 GLN A O 1
ATOM 2272 N N . TRP A 1 292 ? -2.250 -11.454 -6.338 1.00 93.25 292 TRP A N 1
ATOM 2273 C CA . TRP A 1 292 ? -2.788 -12.773 -5.999 1.00 93.25 292 TRP A CA 1
ATOM 2274 C C . TRP A 1 292 ? -3.051 -12.948 -4.504 1.00 93.25 292 TRP A C 1
ATOM 2276 O O . TRP A 1 292 ? -4.169 -13.287 -4.116 1.00 93.25 292 TRP A O 1
ATOM 2286 N N . HIS A 1 293 ? -2.040 -12.737 -3.666 1.00 90.44 293 HIS A N 1
ATOM 2287 C CA . HIS A 1 293 ? -2.090 -13.022 -2.230 1.00 90.44 293 HIS A CA 1
ATOM 2288 C C . HIS A 1 293 ? -0.888 -12.377 -1.509 1.00 90.44 293 HIS A C 1
ATOM 2290 O O . HIS A 1 293 ? 0.129 -12.095 -2.147 1.00 90.44 293 HIS A O 1
ATOM 2296 N N . PRO A 1 294 ? -0.980 -12.140 -0.187 1.00 86.44 294 PRO A N 1
ATOM 2297 C CA . PRO A 1 294 ? 0.105 -11.541 0.597 1.00 86.44 294 PRO A CA 1
ATOM 2298 C C . PRO A 1 294 ? 1.267 -12.486 0.909 1.00 86.44 294 PRO A C 1
ATOM 2300 O O . PRO A 1 294 ? 2.402 -12.033 0.924 1.00 86.44 294 PRO A O 1
ATOM 2303 N N . LEU A 1 295 ? 1.002 -13.772 1.141 1.00 83.50 295 LEU A N 1
ATOM 2304 C CA . LEU A 1 295 ? 2.021 -14.776 1.477 1.00 83.50 295 LEU A CA 1
ATOM 2305 C C . LEU A 1 295 ? 2.295 -15.671 0.279 1.00 83.50 295 LEU A C 1
ATOM 2307 O O . LEU A 1 295 ? 1.384 -15.892 -0.504 1.00 83.50 295 LEU A O 1
ATOM 2311 N N . SER A 1 296 ? 3.493 -16.227 0.140 1.00 73.94 296 SER A N 1
ATOM 2312 C CA . SER A 1 296 ? 3.796 -17.172 -0.951 1.00 73.94 296 SER A CA 1
ATOM 2313 C C . SER A 1 296 ? 2.810 -18.361 -1.005 1.00 73.94 296 SER A C 1
ATOM 2315 O O . SER A 1 296 ? 2.433 -18.905 0.034 1.00 73.94 296 SER A O 1
ATOM 2317 N N . CYS A 1 297 ? 2.392 -18.783 -2.208 1.00 63.03 297 CYS A N 1
ATOM 2318 C CA . CYS A 1 297 ? 1.662 -20.045 -2.375 1.00 63.03 297 CYS A CA 1
ATOM 2319 C C . CYS A 1 297 ? 2.601 -21.211 -2.046 1.00 63.03 297 CYS A C 1
ATOM 2321 O O . CYS A 1 297 ? 3.659 -21.327 -2.664 1.00 63.03 297 CYS A O 1
ATOM 2323 N N . GLY A 1 298 ? 2.220 -22.030 -1.063 1.00 48.16 298 GLY A N 1
ATOM 2324 C CA . GLY A 1 298 ? 2.872 -23.309 -0.763 1.00 48.16 298 GLY A CA 1
ATOM 2325 C C . GLY A 1 298 ? 2.410 -24.435 -1.676 1.00 48.16 298 GLY A C 1
ATOM 2326 O O . GLY A 1 298 ? 1.304 -24.312 -2.252 1.00 48.16 298 GLY A O 1
#

Sequence (298 aa):
MHPIIVLQPAYTIPRVIHPPFVRVATVGARTYIFCTREIDSAIVSTKGAPIKFPRSRSRVSAEERPLHFIGHSIGGPTIIKLQHLLNEGHFGKDGDPDMILSVNAVCAPFRGTQLVYTLGESTTSAPSVRALSIGAALSKLIHVLAYFSPILPASLDVHADARLLSYKESSFASFVKHLWKSDWAESEDAAPYDMTFEAADAREAALEGRVYPNTFYRSHVSRMTRKLDADPGDHRHPIGLFDYSVLKPPPSFSSIGTPGYKDDAMFPTERLEVEGEEYWANDGIVPVFSQWHPLSCG

Foldseek 3Di:
DAAEDEDDDAQDDADDDDAWDFDWDDDPRHIDTDGDDDPPPPPPDDDDDPDDDPPDDDPPQLLNGAYEYEAEAQGQLVLLLQLLCLPVCVNHPSRHSLSHQEYEYEQYQLLFAPVLVQQADALADPLDGHPPGNVLVVLLVLLVLQQPVVPDPPVSDPNCVSVQSHVVRDPVVVSVVCNVPPCQRRPCSHPSNCRDNVVLQVCQVVCSQPDDPSYHYHFHFDWDDDDDPDDPPDDQQVRLVDQQVSHVVRHPLLPPPDDDDDDPDDDDDDRSCPPDPQRSTHNSIHGRVSRGGSYDDD

InterPro domains:
  IPR029058 Alpha/Beta hydrolase fold [G3DSA:3.40.50.1820] (49-298)
  IPR029058 Alpha/Beta hydrolase fold [SSF53474] (64-230)

Secondary structure (DSSP, 8-state):
-PPEEE---------SSSPPPPEEEEETTEEEEE--S-SSSS---SSS------S------GGGS-EEEEEETTHHHHHHHHHHHHHTTTT-TT--GGGEEEEEEES--TT--THHHHHTB-SSSTT-B-TT-HHHHHHHHHHHHHHTGGGS-GGG----GGGT-STTTS-HHHHHHHHHS-TTTSSSSSHHHHTSHHHHHHHHHTTTT---TT-EEEEE---------S-TT----GGGG--GGG-SSPPGGGG-S-SS----------------HHHH-BSSSSBHHHHH-SS---

Mean predicted aligned error: 12.86 Å